Protein AF-0000000066910789 (afdb_homodimer)

Radius of gyration: 22.68 Å; Cα contacts (8 Å, |Δi|>4): 275; chains: 2; bounding box: 44×78×72 Å

Sequence (286 aa):
MVTLVFPVFMGGAGLAQAGKLLPFAGVSLAQAFCGSSIMNLTFAPAMNTFHRIMELWIETAAAKEPVTLKGLIGKIDWTAFVTFNWLKVGICFWIPVHTIVFLLPENIRVVVAAFSSIALGIILSFASKKGSSPAKISEEEAIMVTLVFPVFMGGAGLAQAGKLLPFAGVSLAQAFCGSSIMNLTFAPAMNTFHRIMELWIETAAAKEPVTLKGLIGKIDWTAFVTFNWLKVGICFWIPVHTIVFLLPENIRVVVAAFSSIALGIILSFASKKGSSPAKISEEEAI

Foldseek 3Di:
DCLVLLCVLLVVLQVCCVVVVADDRPDQLRSLLNSLVVCLLPVVVVVVLVVQLVVLQVVCVVVVHDDDSVVSNVVDPVVCCCCPVSPVCSPVPRSVQSSVLSSDDSVCSVVSVVVSVVVVVVVVVVVVVVVPPPPPPPPVVVD/DVLVLLCVLLVVLQVCCVVVVADDRPDQLRSLLNSLVVCLLPVVVVVVVVVQLVVLQVVCVVVVHDDDSVVSNVVDPVVCCCCPVSPVCSPVPRSVQSSVLSSDDSVCSVVSVVVSVVVVVVVVVVVVVVVPPPPPPPCVVVD

Structure (mmCIF, N/CA/C/O backbone):
data_AF-0000000066910789-model_v1
#
loop_
_entity.id
_entity.type
_entity.pdbx_description
1 polymer 'Mpv17 PMP22 domain containing protein'
#
loop_
_atom_site.group_PDB
_atom_site.id
_atom_site.type_symbol
_atom_site.label_atom_id
_atom_site.label_alt_id
_atom_site.label_comp_id
_atom_site.label_asym_id
_atom_site.label_entity_id
_atom_site.label_seq_id
_atom_site.pdbx_PDB_ins_code
_atom_site.Cartn_x
_atom_site.Cartn_y
_atom_site.Cartn_z
_atom_site.occupancy
_atom_site.B_iso_or_equiv
_atom_site.auth_seq_id
_atom_site.auth_comp_id
_atom_site.auth_asym_id
_atom_site.auth_atom_id
_atom_site.pdbx_PDB_model_num
ATOM 1 N N . MET A 1 1 ? -10.93 -10.008 3.195 1 72.38 1 MET A N 1
ATOM 2 C CA . MET A 1 1 ? -9.82 -9.297 2.58 1 72.38 1 MET A CA 1
ATOM 3 C C . MET A 1 1 ? -8.508 -10.039 2.801 1 72.38 1 MET A C 1
ATOM 5 O O . MET A 1 1 ? -7.82 -10.398 1.841 1 72.38 1 MET A O 1
ATOM 9 N N . VAL A 1 2 ? -8.383 -10.492 3.986 1 76.5 2 VAL A N 1
ATOM 10 C CA . VAL A 1 2 ? -7.125 -11.164 4.312 1 76.5 2 VAL A CA 1
ATOM 11 C C . VAL A 1 2 ? -7.07 -12.523 3.629 1 76.5 2 VAL A C 1
ATOM 13 O O . VAL A 1 2 ? -6 -12.984 3.227 1 76.5 2 VAL A O 1
ATOM 16 N N . THR A 1 3 ? -8.211 -13.055 3.4 1 82.56 3 THR A N 1
ATOM 17 C CA . THR A 1 3 ? -8.305 -14.359 2.758 1 82.56 3 THR A CA 1
ATOM 18 C C . THR A 1 3 ? -7.816 -14.289 1.314 1 82.56 3 THR A C 1
ATOM 20 O O . THR A 1 3 ? -7.258 -15.258 0.794 1 82.56 3 THR A O 1
ATOM 23 N N . LEU A 1 4 ? -8.016 -13.219 0.776 1 86.44 4 LEU A N 1
ATOM 24 C CA . LEU A 1 4 ? -7.578 -13.023 -0.602 1 86.44 4 LEU A CA 1
ATOM 25 C C . LEU A 1 4 ? -6.125 -12.562 -0.651 1 86.44 4 LEU A C 1
ATOM 27 O O . LEU A 1 4 ? -5.352 -13.023 -1.495 1 86.44 4 LEU A O 1
ATOM 31 N N . VAL A 1 5 ? -5.75 -11.789 0.259 1 90.12 5 VAL A N 1
ATOM 32 C CA . VAL A 1 5 ? -4.465 -11.102 0.218 1 90.12 5 VAL A CA 1
ATOM 33 C C . VAL A 1 5 ? -3.338 -12.094 0.512 1 90.12 5 VAL A C 1
ATOM 35 O O . VAL A 1 5 ? -2.297 -12.07 -0.146 1 90.12 5 VAL A O 1
ATOM 38 N N . PHE A 1 6 ? -3.555 -13.031 1.401 1 92.56 6 PHE A N 1
ATOM 39 C CA . PHE A 1 6 ? -2.502 -13.953 1.811 1 92.56 6 PHE A CA 1
ATOM 40 C C . PHE A 1 6 ? -2.08 -14.844 0.647 1 92.56 6 PHE A C 1
ATOM 42 O O . PHE A 1 6 ? -0.899 -14.906 0.302 1 92.56 6 PHE A O 1
ATOM 49 N N . PRO A 1 7 ? -3.039 -15.422 0.033 1 90 7 PRO A N 1
ATOM 50 C CA . PRO A 1 7 ? -2.623 -16.25 -1.1 1 90 7 PRO A CA 1
ATOM 51 C C . PRO A 1 7 ? -2.016 -15.438 -2.238 1 90 7 PRO A C 1
ATOM 53 O O . PRO A 1 7 ? -1.136 -15.93 -2.951 1 90 7 PRO A O 1
ATOM 56 N N . VAL A 1 8 ? -2.443 -14.289 -2.451 1 90.81 8 VAL A N 1
ATOM 57 C CA . VAL A 1 8 ? -1.926 -13.445 -3.523 1 90.81 8 VAL A CA 1
ATOM 58 C C . VAL A 1 8 ? -0.446 -13.156 -3.283 1 90.81 8 VAL A C 1
ATOM 60 O O . VAL A 1 8 ? 0.383 -13.352 -4.176 1 90.81 8 VAL A O 1
ATOM 63 N N . PHE A 1 9 ? -0.116 -12.797 -2.102 1 93.19 9 PHE A N 1
ATOM 64 C CA . PHE A 1 9 ? 1.258 -12.398 -1.826 1 93.19 9 PHE A CA 1
ATOM 65 C C . PHE A 1 9 ? 2.15 -13.617 -1.629 1 93.19 9 PHE A C 1
ATOM 67 O O . PHE A 1 9 ? 3.301 -13.633 -2.07 1 93.19 9 PHE A O 1
ATOM 74 N N . MET A 1 10 ? 1.657 -14.609 -0.978 1 91.81 10 MET A N 1
ATOM 75 C CA . MET A 1 10 ? 2.43 -15.836 -0.813 1 91.81 10 MET A CA 1
ATOM 76 C C . MET A 1 10 ? 2.643 -16.531 -2.154 1 91.81 10 MET A C 1
ATOM 78 O O . MET A 1 10 ? 3.748 -16.984 -2.457 1 91.81 10 MET A O 1
ATOM 82 N N . GLY A 1 11 ? 1.547 -16.625 -2.84 1 90.81 11 GLY A N 1
ATOM 83 C CA . GLY A 1 11 ? 1.659 -17.203 -4.168 1 90.81 11 GLY A CA 1
ATOM 84 C C . GLY A 1 11 ? 2.533 -16.391 -5.105 1 90.81 11 GLY A C 1
ATOM 85 O O . GLY A 1 11 ? 3.344 -16.953 -5.848 1 90.81 11 GLY A O 1
ATOM 86 N N . GLY A 1 12 ? 2.322 -15.141 -5.07 1 91.62 12 GLY A N 1
ATOM 87 C CA . GLY A 1 12 ? 3.139 -14.258 -5.887 1 91.62 12 GLY A CA 1
ATOM 88 C C . GLY A 1 12 ? 4.617 -14.336 -5.559 1 91.62 12 GLY A C 1
ATOM 89 O O . GLY A 1 12 ? 5.461 -14.328 -6.461 1 91.62 12 GLY A O 1
ATOM 90 N N . ALA A 1 13 ? 4.934 -14.391 -4.301 1 92.81 13 ALA A N 1
ATOM 91 C CA . ALA A 1 13 ? 6.324 -14.531 -3.881 1 92.81 13 ALA A CA 1
ATOM 92 C C . ALA A 1 13 ? 6.926 -15.836 -4.391 1 92.81 13 ALA A C 1
ATOM 94 O O . ALA A 1 13 ? 8.078 -15.867 -4.836 1 92.81 13 ALA A O 1
ATOM 95 N N . GLY A 1 14 ? 6.168 -16.844 -4.324 1 92.12 14 GLY A N 1
ATOM 96 C CA . GLY A 1 14 ? 6.629 -18.125 -4.836 1 92.12 14 GLY A CA 1
ATOM 97 C C . GLY A 1 14 ? 6.926 -18.109 -6.324 1 92.12 14 GLY A C 1
ATOM 98 O O . GLY A 1 14 ? 7.938 -18.641 -6.773 1 92.12 14 GLY A O 1
ATOM 99 N N . LEU A 1 15 ? 6.023 -17.484 -7.016 1 89.94 15 LEU A N 1
ATOM 100 C CA . LEU A 1 15 ? 6.203 -17.375 -8.461 1 89.94 15 LEU A CA 1
ATOM 101 C C . LEU A 1 15 ? 7.418 -16.516 -8.797 1 89.94 15 LEU A C 1
ATOM 103 O O . LEU A 1 15 ? 8.156 -16.828 -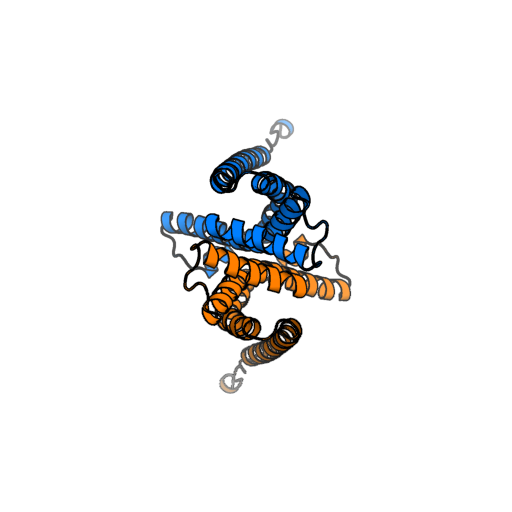9.734 1 89.94 15 LEU A O 1
ATOM 107 N N . ALA A 1 16 ? 7.605 -15.492 -8.039 1 90.94 16 ALA A N 1
ATOM 108 C CA . ALA A 1 16 ? 8.758 -14.617 -8.242 1 90.94 16 ALA A CA 1
ATOM 109 C C . ALA A 1 16 ? 10.062 -15.359 -7.957 1 90.94 16 ALA A C 1
ATOM 111 O O . ALA A 1 16 ? 11.07 -15.141 -8.633 1 90.94 16 ALA A O 1
ATOM 112 N N . GLN A 1 17 ? 10.016 -16.156 -7.008 1 91.94 17 GLN A N 1
ATOM 113 C CA . GLN A 1 17 ? 11.195 -16.969 -6.703 1 91.94 17 GLN A CA 1
ATOM 114 C C . GLN A 1 17 ? 11.469 -17.984 -7.809 1 91.94 17 GLN A C 1
ATOM 116 O O . GLN A 1 17 ? 12.617 -18.156 -8.219 1 91.94 17 GLN A O 1
ATOM 121 N N . ALA A 1 18 ? 10.445 -18.609 -8.234 1 89.81 18 ALA A N 1
ATOM 122 C CA . ALA A 1 18 ? 10.578 -19.578 -9.32 1 89.81 18 ALA A CA 1
ATOM 123 C C . ALA A 1 18 ? 11.133 -18.922 -10.578 1 89.81 18 ALA A C 1
ATOM 125 O O . ALA A 1 18 ? 11.867 -19.547 -11.344 1 89.81 18 ALA A O 1
ATOM 126 N N . GLY A 1 19 ? 10.781 -17.625 -10.773 1 89.06 19 GLY A N 1
ATOM 127 C CA . GLY A 1 19 ? 11.25 -16.875 -11.922 1 89.06 19 GLY A CA 1
ATOM 128 C C . GLY A 1 19 ? 12.602 -16.219 -11.688 1 89.06 19 GLY A C 1
ATOM 129 O O . GLY A 1 19 ? 13.055 -15.406 -12.5 1 89.06 19 GLY A O 1
ATOM 130 N N . LYS A 1 20 ? 13.227 -16.422 -10.484 1 89.62 20 LYS A N 1
ATOM 131 C CA . LYS A 1 20 ? 14.562 -15.969 -10.117 1 89.62 20 LYS A CA 1
ATOM 132 C C . LYS A 1 20 ? 14.586 -14.461 -9.852 1 89.62 20 LYS A C 1
ATOM 134 O O . LYS A 1 20 ? 15.609 -13.805 -10.047 1 89.62 20 LYS A O 1
ATOM 139 N N . LEU A 1 21 ? 13.398 -14.062 -9.562 1 89.5 21 LEU A N 1
ATOM 140 C CA . LEU A 1 21 ? 13.312 -12.648 -9.203 1 89.5 21 LEU A CA 1
ATOM 141 C C . LEU A 1 21 ? 13.562 -12.453 -7.707 1 89.5 21 LEU A C 1
ATOM 143 O O . LEU A 1 21 ? 13.852 -11.336 -7.262 1 89.5 21 LEU A O 1
ATOM 147 N N . LEU A 1 22 ? 13.352 -13.539 -6.934 1 89.56 22 LEU A N 1
ATOM 148 C CA . LEU A 1 22 ? 13.656 -13.578 -5.508 1 89.56 22 LEU A CA 1
ATOM 149 C C . LEU A 1 22 ? 14.539 -14.781 -5.18 1 89.56 22 LEU A C 1
ATOM 151 O O . LEU A 1 22 ? 14.5 -15.797 -5.871 1 89.56 22 LEU A O 1
ATOM 155 N N . PRO A 1 23 ? 15.258 -14.617 -4.18 1 90.06 23 PRO A N 1
ATOM 156 C CA . PRO A 1 23 ? 16.203 -15.703 -3.885 1 90.06 23 PRO A CA 1
ATOM 157 C C . PRO A 1 23 ? 15.57 -16.844 -3.094 1 90.06 23 PRO A C 1
ATOM 159 O O . PRO A 1 23 ? 14.43 -16.719 -2.635 1 90.06 23 PRO A O 1
ATOM 162 N N . PHE A 1 24 ? 16.328 -18.062 -3.096 1 90.75 24 PHE A N 1
ATOM 163 C CA . PHE A 1 24 ? 16.047 -19.188 -2.215 1 90.75 24 PHE A CA 1
ATOM 164 C C . PHE A 1 24 ? 14.719 -19.844 -2.584 1 90.75 24 PHE A C 1
ATOM 166 O O . PHE A 1 24 ? 13.883 -20.094 -1.715 1 90.75 24 PHE A O 1
ATOM 173 N N . ALA A 1 25 ? 14.648 -20.016 -3.84 1 89.06 25 ALA A N 1
ATOM 174 C CA . ALA A 1 25 ? 13.477 -20.75 -4.297 1 89.06 25 ALA A CA 1
ATOM 175 C C . ALA A 1 25 ? 13.391 -22.125 -3.617 1 89.06 25 ALA A C 1
ATOM 177 O O . ALA A 1 25 ? 14.406 -22.797 -3.463 1 89.06 25 ALA A O 1
ATOM 178 N N . GLY A 1 26 ? 12.258 -22.438 -3.133 1 90.62 26 GLY A N 1
ATOM 179 C CA . GLY A 1 26 ? 12.055 -23.75 -2.531 1 90.62 26 GLY A CA 1
ATOM 180 C C . GLY A 1 26 ? 12.227 -23.734 -1.023 1 90.62 26 GLY A C 1
ATOM 181 O O . GLY A 1 26 ? 11.945 -24.734 -0.36 1 90.62 26 GLY A O 1
ATOM 182 N N . VAL A 1 27 ? 12.75 -22.719 -0.516 1 92.81 27 VAL A N 1
ATOM 183 C CA . VAL A 1 27 ? 12.906 -22.594 0.93 1 92.81 27 VAL A CA 1
ATOM 184 C C . VAL A 1 27 ? 11.68 -21.906 1.529 1 92.81 27 VAL A C 1
ATOM 186 O O . VAL A 1 27 ? 11.43 -20.734 1.267 1 92.81 27 VAL A O 1
ATOM 189 N N . SER A 1 28 ? 10.977 -22.609 2.338 1 94.06 28 SER A N 1
ATOM 190 C CA . SER A 1 28 ? 9.695 -22.141 2.865 1 94.06 28 SER A CA 1
ATOM 191 C C . SER A 1 28 ? 9.875 -20.875 3.691 1 94.06 28 SER A C 1
ATOM 193 O O . SER A 1 28 ? 9.062 -19.938 3.598 1 94.06 28 SER A O 1
ATOM 195 N N . LEU A 1 29 ? 10.859 -20.828 4.508 1 95.25 29 LEU A N 1
ATOM 196 C CA . LEU A 1 29 ? 11.109 -19.672 5.352 1 95.25 29 LEU A CA 1
ATOM 197 C C . LEU A 1 29 ? 11.406 -18.438 4.5 1 95.25 29 LEU A C 1
ATOM 199 O O . LEU A 1 29 ? 10.969 -17.328 4.828 1 95.25 29 LEU A O 1
ATOM 203 N N . ALA A 1 30 ? 12.141 -18.641 3.457 1 95.44 30 ALA A N 1
ATOM 204 C CA . ALA A 1 30 ? 12.484 -17.547 2.561 1 95.44 30 ALA A CA 1
ATOM 205 C C . ALA A 1 30 ? 11.242 -17.016 1.838 1 95.44 30 ALA A C 1
ATOM 207 O O . ALA A 1 30 ? 11.078 -15.805 1.682 1 95.44 30 ALA A O 1
ATOM 208 N N . GLN A 1 31 ? 10.445 -17.922 1.406 1 95.06 31 GLN A N 1
ATOM 209 C CA . GLN A 1 31 ? 9.211 -17.516 0.743 1 95.06 31 GLN A CA 1
ATOM 210 C C . GLN A 1 31 ? 8.289 -16.766 1.703 1 95.06 31 GLN A C 1
ATOM 212 O O . GLN A 1 31 ? 7.688 -15.75 1.331 1 95.06 31 GLN A O 1
ATOM 217 N N . ALA A 1 32 ? 8.203 -17.312 2.914 1 96.38 32 ALA A N 1
ATOM 218 C CA . ALA A 1 32 ? 7.367 -16.672 3.934 1 96.38 32 ALA A CA 1
ATOM 219 C C . ALA A 1 32 ? 7.863 -15.266 4.242 1 96.38 32 ALA A C 1
ATOM 221 O O . ALA A 1 32 ? 7.062 -14.328 4.348 1 96.38 32 ALA A O 1
ATOM 222 N N . PHE A 1 33 ? 9.125 -15.133 4.359 1 96.69 33 PHE A N 1
ATOM 223 C CA . PHE A 1 33 ? 9.727 -13.844 4.664 1 96.69 33 PHE A CA 1
ATOM 224 C C . PHE A 1 33 ? 9.531 -12.867 3.506 1 96.69 33 PHE A C 1
ATOM 226 O O . PHE A 1 33 ? 9.18 -11.703 3.721 1 96.69 33 PHE A O 1
ATOM 233 N N . CYS A 1 34 ? 9.781 -13.32 2.303 1 94.56 34 CYS A N 1
ATOM 234 C CA . CYS A 1 34 ? 9.617 -12.469 1.13 1 94.56 34 CYS A CA 1
ATOM 235 C C . CYS A 1 34 ? 8.156 -12.062 0.953 1 94.56 34 CYS A C 1
ATOM 237 O O . CYS A 1 34 ? 7.859 -10.898 0.708 1 94.56 34 CYS A O 1
ATOM 239 N N . GLY A 1 35 ? 7.281 -13.047 1.09 1 94.75 35 GLY A N 1
ATOM 240 C CA . GLY A 1 35 ? 5.863 -12.742 1.011 1 94.75 35 GLY A CA 1
ATOM 241 C C . GLY A 1 35 ? 5.406 -11.734 2.051 1 94.75 35 GLY A C 1
ATOM 242 O O . GLY A 1 35 ? 4.676 -10.797 1.735 1 94.75 35 GLY A O 1
ATOM 243 N N . SER A 1 36 ? 5.848 -11.906 3.246 1 96.38 36 SER A N 1
ATOM 244 C CA . SER A 1 36 ? 5.508 -11.008 4.344 1 96.38 36 SER A CA 1
ATOM 245 C C . SER A 1 36 ? 6.055 -9.609 4.098 1 96.38 36 SER A C 1
ATOM 247 O O . SER A 1 36 ? 5.355 -8.617 4.312 1 96.38 36 SER A O 1
ATOM 249 N N . SER A 1 37 ? 7.285 -9.562 3.654 1 94.88 37 SER A N 1
ATOM 250 C CA . SER A 1 37 ? 7.926 -8.273 3.42 1 94.88 37 SER A CA 1
ATOM 251 C C . SER A 1 37 ? 7.211 -7.488 2.328 1 94.88 37 SER A C 1
ATOM 253 O O . SER A 1 37 ? 6.891 -6.309 2.51 1 94.88 37 SER A O 1
ATOM 255 N N . ILE A 1 38 ? 6.887 -8.148 1.258 1 92.38 38 ILE A N 1
ATOM 256 C CA . ILE A 1 38 ? 6.207 -7.477 0.156 1 92.38 38 ILE A CA 1
ATOM 257 C C . ILE A 1 38 ? 4.82 -7.023 0.606 1 92.38 38 ILE A C 1
ATOM 259 O O . ILE A 1 38 ? 4.418 -5.887 0.353 1 92.38 38 ILE A O 1
ATOM 263 N N . MET A 1 39 ? 4.16 -7.875 1.266 1 94.25 39 MET A N 1
ATOM 264 C CA . MET A 1 39 ? 2.799 -7.574 1.704 1 94.25 39 MET A CA 1
ATOM 265 C C . MET A 1 39 ? 2.785 -6.391 2.662 1 94.25 39 MET A C 1
ATOM 267 O O . MET A 1 39 ? 1.996 -5.457 2.494 1 94.25 39 MET A O 1
ATOM 271 N N . ASN A 1 40 ? 3.678 -6.359 3.604 1 94.44 40 ASN A N 1
ATOM 272 C CA . ASN A 1 40 ? 3.643 -5.355 4.66 1 94.44 40 ASN A CA 1
ATOM 273 C C . ASN A 1 40 ? 4.219 -4.023 4.191 1 94.44 40 ASN A C 1
ATOM 275 O O . ASN A 1 40 ? 3.904 -2.971 4.746 1 94.44 40 ASN A O 1
ATOM 279 N N . LEU A 1 41 ? 5.023 -4.039 3.174 1 91.94 41 LEU A N 1
ATOM 280 C CA . LEU A 1 41 ? 5.59 -2.801 2.646 1 91.94 41 LEU A CA 1
ATOM 281 C C . LEU A 1 41 ? 4.688 -2.203 1.574 1 91.94 41 LEU A C 1
ATOM 283 O O . LEU A 1 41 ? 4.844 -1.038 1.201 1 91.94 41 LEU A O 1
ATOM 287 N N . THR A 1 42 ? 3.746 -2.986 1.162 1 89.38 42 THR A N 1
ATOM 288 C CA . THR A 1 42 ? 2.918 -2.488 0.068 1 89.38 42 THR A CA 1
ATOM 289 C C . THR A 1 42 ? 1.445 -2.471 0.469 1 89.38 42 THR A C 1
ATOM 291 O O . THR A 1 42 ? 0.837 -1.404 0.569 1 89.38 42 THR A O 1
ATOM 294 N N . PHE A 1 43 ? 0.839 -3.578 0.853 1 91.88 43 PHE A N 1
ATOM 295 C CA . PHE A 1 43 ? -0.57 -3.721 1.2 1 91.88 43 PHE A CA 1
ATOM 296 C C . PHE A 1 43 ? -0.866 -3.059 2.541 1 91.88 43 PHE A C 1
ATOM 298 O O . PHE A 1 43 ? -1.892 -2.393 2.697 1 91.88 43 PHE A O 1
ATOM 305 N N . ALA A 1 44 ? -0.001 -3.219 3.48 1 92.44 44 ALA A N 1
ATOM 306 C CA . ALA A 1 44 ? -0.244 -2.803 4.859 1 92.44 44 ALA A CA 1
ATOM 307 C C . ALA A 1 44 ? -0.469 -1.295 4.945 1 92.44 44 ALA A C 1
ATOM 309 O O . ALA A 1 44 ? -1.389 -0.836 5.625 1 92.44 44 ALA A O 1
ATOM 310 N N . PRO A 1 45 ? 0.375 -0.505 4.262 1 93.31 45 PRO A N 1
ATOM 311 C CA . PRO A 1 45 ? 0.151 0.94 4.32 1 93.31 45 PRO A CA 1
ATOM 312 C C . PRO A 1 45 ? -1.24 1.342 3.834 1 93.31 45 PRO A C 1
ATOM 314 O O . PRO A 1 45 ? -1.9 2.174 4.461 1 93.31 45 PRO A O 1
ATOM 317 N N . ALA A 1 46 ? -1.691 0.735 2.801 1 92.56 46 ALA A N 1
ATOM 318 C CA . ALA A 1 46 ? -3.014 1.045 2.262 1 92.56 46 ALA A CA 1
ATOM 319 C C . ALA A 1 46 ? -4.113 0.581 3.209 1 92.56 46 ALA A C 1
ATOM 321 O O . ALA A 1 46 ? -5.066 1.317 3.473 1 92.56 46 ALA A O 1
ATOM 322 N N . MET A 1 47 ? -3.986 -0.584 3.701 1 92.38 47 MET A N 1
ATOM 323 C CA . MET A 1 47 ? -5.008 -1.158 4.57 1 92.38 47 MET A CA 1
ATOM 324 C C . MET A 1 47 ? -5.066 -0.424 5.906 1 92.38 47 MET A C 1
ATOM 326 O O . MET A 1 47 ? -6.148 -0.184 6.441 1 92.38 47 MET A O 1
ATOM 330 N N . ASN A 1 48 ? -3.883 -0.094 6.43 1 92.56 48 ASN A N 1
ATOM 331 C CA . ASN A 1 48 ? -3.842 0.676 7.668 1 92.56 48 ASN A CA 1
ATOM 332 C C . ASN A 1 48 ? -4.52 2.033 7.508 1 92.56 48 ASN A C 1
ATOM 334 O O . ASN A 1 48 ? -5.234 2.486 8.406 1 92.56 48 ASN A O 1
ATOM 338 N N . THR A 1 49 ? -4.211 2.654 6.41 1 94.31 49 THR A N 1
ATOM 339 C CA . THR A 1 49 ? -4.824 3.951 6.141 1 94.31 49 THR A CA 1
ATOM 340 C C . THR A 1 49 ? -6.34 3.822 6.043 1 94.31 49 THR A C 1
ATOM 342 O O . THR A 1 49 ? -7.074 4.633 6.613 1 94.31 49 THR A O 1
ATOM 345 N N . PHE A 1 50 ? -6.828 2.863 5.402 1 93.56 50 PHE A N 1
ATOM 346 C CA . PHE A 1 50 ? -8.258 2.598 5.273 1 93.56 50 PHE A CA 1
ATOM 347 C C . PHE A 1 50 ? -8.898 2.393 6.641 1 93.56 50 PHE A C 1
ATOM 349 O O . PHE A 1 50 ? -9.93 2.996 6.945 1 93.56 50 PHE A O 1
ATOM 356 N N . HIS A 1 51 ? -8.297 1.6 7.441 1 90.94 51 HIS A N 1
ATOM 357 C CA . HIS A 1 51 ? -8.82 1.325 8.773 1 90.94 51 HIS A CA 1
ATOM 358 C C . HIS A 1 51 ? -8.852 2.592 9.625 1 90.94 51 HIS A C 1
ATOM 360 O O . HIS A 1 51 ? -9.805 2.816 10.375 1 90.94 51 HIS A O 1
ATOM 366 N N . ARG A 1 52 ? -7.789 3.375 9.523 1 93.44 52 ARG A N 1
ATOM 367 C CA . ARG A 1 52 ? -7.734 4.621 10.281 1 93.44 52 ARG A CA 1
ATOM 368 C C . ARG A 1 52 ? -8.852 5.57 9.852 1 93.44 52 ARG A C 1
ATOM 370 O O . ARG A 1 52 ? -9.492 6.195 10.695 1 93.44 52 ARG A O 1
ATOM 377 N N . ILE A 1 53 ? -9.086 5.637 8.57 1 94.44 53 ILE A N 1
ATOM 378 C CA . ILE A 1 53 ? -10.148 6.488 8.047 1 94.44 53 ILE A CA 1
ATOM 379 C C . ILE A 1 53 ? -11.5 5.961 8.5 1 94.44 53 ILE A C 1
ATOM 381 O O . ILE A 1 53 ? -12.375 6.734 8.898 1 94.44 53 ILE A O 1
ATOM 385 N N . MET A 1 54 ? -11.688 4.629 8.438 1 94.12 54 MET A N 1
ATOM 386 C CA . MET A 1 54 ? -12.93 4.012 8.883 1 94.12 54 MET A CA 1
ATOM 387 C C . MET A 1 54 ? -13.188 4.297 10.359 1 94.12 54 MET A C 1
ATOM 389 O O . MET A 1 54 ? -14.32 4.582 10.75 1 94.12 54 MET A O 1
ATOM 393 N N . GLU A 1 55 ? -12.156 4.16 11.156 1 92.25 55 GLU A N 1
ATOM 394 C CA . GLU A 1 55 ? -12.266 4.469 12.586 1 92.25 55 GLU A CA 1
ATOM 395 C C . GLU A 1 55 ? -12.688 5.918 12.805 1 92.25 55 GLU A C 1
ATOM 397 O O . GLU A 1 55 ? -13.586 6.191 13.609 1 92.25 55 GLU A O 1
ATOM 402 N N . LEU A 1 56 ? -12.062 6.832 12.117 1 93.69 56 LEU A N 1
ATOM 403 C CA . LEU A 1 56 ? -12.383 8.25 12.234 1 93.69 56 LEU A CA 1
ATOM 404 C C . LEU A 1 56 ? -13.797 8.531 11.742 1 93.69 56 LEU A C 1
ATOM 406 O O . LEU A 1 56 ? -14.492 9.398 12.281 1 93.69 56 LEU A O 1
ATOM 410 N N . TRP A 1 57 ? -14.148 7.793 10.703 1 93.81 57 TRP A N 1
ATOM 411 C CA . TRP A 1 57 ? -15.508 7.922 10.18 1 93.81 57 TRP A CA 1
ATOM 412 C C . TRP A 1 57 ? -16.531 7.531 11.234 1 93.81 57 TRP A C 1
ATOM 414 O O . TRP A 1 57 ? -17.516 8.25 11.445 1 93.81 57 TRP A O 1
ATOM 424 N N . ILE A 1 58 ? -16.312 6.477 11.891 1 93.94 58 ILE A N 1
ATOM 425 C CA . ILE A 1 58 ? -17.219 5.969 12.914 1 93.94 58 ILE A CA 1
ATOM 426 C C . ILE A 1 58 ? -17.281 6.949 14.078 1 93.94 58 ILE A C 1
ATOM 428 O O . ILE A 1 58 ? -18.359 7.273 14.57 1 93.94 58 ILE A O 1
ATOM 432 N N . GLU A 1 59 ? -16.125 7.41 14.516 1 93 59 GLU A N 1
ATOM 433 C CA . GLU A 1 59 ? -16.047 8.367 15.617 1 93 59 GLU A CA 1
ATOM 434 C C . GLU A 1 59 ? -16.781 9.664 15.266 1 93 59 GLU A C 1
ATOM 436 O O . GLU A 1 59 ? -17.516 10.211 16.094 1 93 59 GLU A O 1
ATOM 441 N N . THR A 1 60 ? -16.547 10.102 14.094 1 92.31 60 THR A N 1
ATOM 442 C CA . THR A 1 60 ? -17.141 11.359 13.656 1 92.31 60 THR A CA 1
ATOM 443 C C . THR A 1 60 ? -18.656 11.211 13.469 1 92.31 60 THR A C 1
ATOM 445 O O . THR A 1 60 ? -19.422 12.109 13.82 1 92.31 60 THR A O 1
ATOM 448 N N . ALA A 1 61 ? -19.094 10.094 12.945 1 91.88 61 ALA A N 1
ATOM 449 C CA . ALA A 1 61 ? -20.516 9.812 12.766 1 91.88 61 ALA A CA 1
ATOM 450 C C . ALA A 1 61 ? -21.219 9.688 14.109 1 91.88 61 ALA A C 1
ATOM 452 O O . ALA A 1 61 ? -22.344 10.164 14.273 1 91.88 61 ALA A O 1
ATOM 453 N N . ALA A 1 62 ? -20.578 9.102 14.977 1 92.19 62 ALA A N 1
ATOM 454 C CA . ALA A 1 62 ? -21.141 8.945 16.328 1 92.19 62 ALA A CA 1
ATOM 455 C C . ALA A 1 62 ? -21.297 10.297 17.016 1 92.19 62 ALA A C 1
ATOM 457 O O . ALA A 1 62 ? -22.219 10.5 17.797 1 92.19 62 ALA A O 1
ATOM 458 N N . ALA A 1 63 ? -20.422 11.242 16.688 1 93.25 63 ALA A N 1
ATOM 459 C CA . ALA A 1 63 ? -20.453 12.594 17.266 1 93.25 63 ALA A CA 1
ATOM 460 C C . ALA A 1 63 ? -21.422 13.492 16.484 1 93.25 63 ALA A C 1
ATOM 462 O O . ALA A 1 63 ? -21.531 14.68 16.781 1 93.25 63 ALA A O 1
ATOM 463 N N . LYS A 1 64 ? -22.031 12.922 15.422 1 93.56 64 LYS A N 1
ATOM 464 C CA . LYS A 1 64 ? -23 13.633 14.602 1 93.56 64 LYS A CA 1
ATOM 465 C C . LYS A 1 64 ? -22.359 14.836 13.906 1 93.56 64 LYS A C 1
ATOM 467 O O . LYS A 1 64 ? -22.969 15.906 13.828 1 93.56 64 LYS A O 1
ATOM 472 N N . GLU A 1 65 ? -21.203 14.688 13.602 1 90.12 65 GLU A N 1
ATOM 473 C CA . GLU A 1 65 ? -20.484 15.695 12.82 1 90.12 65 GLU A CA 1
ATOM 474 C C . GLU A 1 65 ? -20.547 15.383 11.328 1 90.12 65 GLU A C 1
ATOM 476 O O . GLU A 1 65 ? -20.688 14.219 10.938 1 90.12 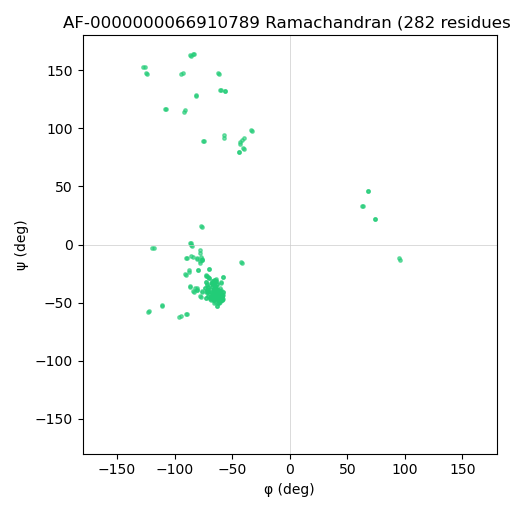65 GLU A O 1
ATOM 481 N N . PRO A 1 66 ? -20.562 16.469 10.648 1 90.69 66 PRO A N 1
ATOM 482 C CA . PRO A 1 66 ? -20.531 16.219 9.203 1 90.69 66 PRO A CA 1
ATOM 483 C C . PRO A 1 66 ? -19.281 15.461 8.773 1 90.69 66 PRO A C 1
ATOM 485 O O . PRO A 1 66 ? -18.172 15.812 9.18 1 90.69 66 PRO A O 1
ATOM 488 N N . VAL A 1 67 ? -19.5 14.438 7.957 1 87.75 67 VAL A N 1
ATOM 489 C CA . VAL A 1 67 ? -18.422 13.555 7.566 1 87.75 67 VAL A CA 1
ATOM 490 C C . VAL A 1 67 ? -18.047 13.789 6.105 1 87.75 67 VAL A C 1
ATOM 492 O O . VAL A 1 67 ? -18.922 13.734 5.227 1 87.75 67 VAL A O 1
ATOM 495 N N . THR A 1 68 ? -16.844 14.227 5.926 1 92.56 68 THR A N 1
ATOM 496 C CA . THR A 1 68 ? -16.297 14.266 4.578 1 92.56 68 THR A CA 1
ATOM 497 C C . THR A 1 68 ? -14.977 13.5 4.516 1 92.56 68 THR A C 1
ATOM 499 O O . THR A 1 68 ? -14.242 13.438 5.508 1 92.56 68 THR A O 1
ATOM 502 N N . LEU A 1 69 ? -14.703 12.883 3.389 1 93.56 69 LEU A N 1
ATOM 503 C CA . LEU A 1 69 ? -13.461 12.125 3.234 1 93.56 69 LEU A CA 1
ATOM 504 C C . LEU A 1 69 ? -12.25 13.023 3.451 1 93.56 69 LEU A C 1
ATOM 506 O O . LEU A 1 69 ? -11.305 12.648 4.156 1 93.56 69 LEU A O 1
ATOM 510 N N . LYS A 1 70 ? -12.312 14.203 2.896 1 94.44 70 LYS A N 1
ATOM 511 C CA . LYS A 1 70 ? -11.234 15.172 3.047 1 94.44 70 LYS A CA 1
ATOM 512 C C . LYS A 1 70 ? -11.031 15.547 4.512 1 94.44 70 LYS A C 1
ATOM 514 O O . LYS A 1 70 ? -9.898 15.672 4.973 1 94.44 70 LYS A O 1
ATOM 519 N N . GLY A 1 71 ? -12.133 15.75 5.121 1 93.88 71 GLY A N 1
ATOM 520 C CA . GLY A 1 71 ? -12.07 16.078 6.539 1 93.88 71 GLY A CA 1
ATOM 521 C C . GLY A 1 71 ? -11.469 14.969 7.383 1 93.88 71 GLY A C 1
ATOM 522 O O . GLY A 1 71 ? -10.695 15.227 8.305 1 93.88 71 GLY A O 1
ATOM 523 N N . LEU A 1 72 ? -11.82 13.742 7.07 1 95.12 72 LEU A N 1
ATOM 524 C CA . LEU A 1 72 ? -11.312 12.594 7.809 1 95.12 72 LEU A CA 1
ATOM 525 C C . LEU A 1 72 ? -9.805 12.438 7.598 1 95.12 72 LEU A C 1
ATOM 527 O O . LEU A 1 72 ? -9.062 12.219 8.555 1 95.12 72 LEU A O 1
ATOM 531 N N . ILE A 1 73 ? -9.367 12.594 6.387 1 95.56 73 ILE A N 1
ATOM 532 C CA . ILE A 1 73 ? -7.957 12.469 6.047 1 95.56 73 ILE A CA 1
ATOM 533 C C . ILE A 1 73 ? -7.164 13.578 6.738 1 95.56 73 ILE A C 1
ATOM 535 O O . ILE A 1 73 ? -6.039 13.352 7.195 1 95.56 73 ILE A O 1
ATOM 539 N N . GLY A 1 74 ? -7.758 14.711 6.832 1 94.5 74 GLY A N 1
ATOM 540 C CA . GLY A 1 74 ? -7.109 15.852 7.453 1 94.5 74 GLY A CA 1
ATOM 541 C C . GLY A 1 74 ? -6.949 15.703 8.953 1 94.5 74 GLY A C 1
ATOM 542 O O . GLY A 1 74 ? -6.109 16.375 9.562 1 94.5 74 GLY A O 1
ATOM 543 N N . LYS A 1 75 ? -7.727 14.859 9.508 1 94.06 75 LYS A N 1
ATOM 544 C CA . LYS A 1 75 ? -7.684 14.656 10.953 1 94.06 75 LYS A CA 1
ATOM 545 C C . LYS A 1 75 ? -6.531 13.742 11.344 1 94.06 75 LYS A C 1
ATOM 547 O O . LYS A 1 75 ? -6.176 13.656 12.523 1 94.06 75 LYS A O 1
ATOM 552 N N . ILE A 1 76 ? -5.953 13.102 10.406 1 94.69 76 ILE A N 1
ATOM 553 C CA . ILE A 1 76 ? -4.891 12.141 10.672 1 94.69 76 ILE A CA 1
ATOM 554 C C . ILE A 1 76 ? -3.566 12.875 10.875 1 94.69 76 ILE A C 1
ATOM 556 O O . ILE A 1 76 ? -3.229 13.781 10.109 1 94.69 76 ILE A O 1
ATOM 560 N N . ASP A 1 77 ? -2.896 12.555 11.969 1 94.88 77 ASP A N 1
ATOM 561 C CA . ASP A 1 77 ? -1.498 12.953 12.109 1 94.88 77 ASP A CA 1
ATOM 562 C C . ASP A 1 77 ? -0.592 12.078 11.242 1 94.88 77 ASP A C 1
ATOM 564 O O . ASP A 1 77 ? -0.007 11.109 11.727 1 94.88 77 ASP A O 1
ATOM 568 N N . TRP A 1 78 ? -0.349 12.43 10.031 1 95 78 TRP A N 1
ATOM 569 C CA . TRP A 1 78 ? 0.297 11.594 9.016 1 95 78 TRP A CA 1
ATOM 570 C C . TRP A 1 78 ? 1.765 11.359 9.359 1 95 78 TRP A C 1
ATOM 572 O O . TRP A 1 78 ? 2.324 10.312 9.039 1 95 78 TRP A O 1
ATOM 582 N N . THR A 1 79 ? 2.414 12.32 9.977 1 95.12 79 THR A N 1
ATOM 583 C CA . THR A 1 79 ? 3.814 12.148 10.352 1 95.12 79 THR A CA 1
ATOM 584 C C . THR A 1 79 ? 3.977 10.992 11.328 1 95.12 79 THR A C 1
ATOM 586 O O . THR A 1 79 ? 4.797 10.094 11.102 1 95.12 79 THR A O 1
ATOM 589 N N . ALA A 1 80 ? 3.184 11.031 12.344 1 92.81 80 ALA A N 1
ATOM 590 C CA . ALA A 1 80 ? 3.217 9.938 13.312 1 92.81 80 ALA A CA 1
ATOM 591 C C . ALA A 1 80 ? 2.701 8.641 12.703 1 92.81 80 ALA A C 1
ATOM 593 O O . ALA A 1 80 ? 3.24 7.566 12.969 1 92.81 80 ALA A O 1
ATOM 594 N N . PHE A 1 81 ? 1.688 8.758 11.984 1 94.19 81 PHE A N 1
ATOM 595 C CA . PHE A 1 81 ? 1.03 7.598 11.391 1 94.19 81 PHE A CA 1
ATOM 596 C C . PHE A 1 81 ? 1.988 6.84 10.484 1 94.19 81 PHE A C 1
ATOM 598 O O . PHE A 1 81 ? 2.105 5.617 10.578 1 94.19 81 PHE A O 1
ATOM 605 N N . VAL A 1 82 ? 2.709 7.539 9.602 1 94.69 82 VAL A N 1
ATOM 606 C CA . VAL A 1 82 ? 3.615 6.926 8.641 1 94.69 82 VAL A CA 1
ATOM 607 C C . VAL A 1 82 ? 4.859 6.41 9.359 1 94.69 82 VAL A C 1
ATOM 609 O O . VAL A 1 82 ? 5.297 5.281 9.117 1 94.69 82 VAL A O 1
ATOM 612 N N . THR A 1 83 ? 5.426 7.207 10.219 1 93.94 83 THR A N 1
ATOM 613 C CA . THR A 1 83 ? 6.68 6.832 10.859 1 93.94 83 THR A CA 1
ATOM 614 C C . THR A 1 83 ? 6.457 5.707 11.867 1 93.94 83 THR A C 1
ATOM 616 O O . THR A 1 83 ? 7.238 4.75 11.922 1 93.94 83 THR A O 1
ATOM 619 N N . PHE A 1 84 ? 5.43 5.785 12.57 1 92.06 84 PHE A N 1
ATOM 620 C CA . PHE A 1 84 ? 5.211 4.797 13.617 1 92.06 84 PHE A CA 1
ATOM 621 C C . PHE A 1 84 ? 4.422 3.605 13.086 1 92.06 84 PHE A C 1
ATOM 623 O O . PHE A 1 84 ? 4.895 2.469 13.141 1 92.06 84 PHE A O 1
ATOM 630 N N . ASN A 1 85 ? 3.217 3.838 12.594 1 90.69 85 ASN A N 1
ATOM 631 C CA . ASN A 1 85 ? 2.316 2.752 12.227 1 90.69 85 ASN A CA 1
ATOM 632 C C . ASN A 1 85 ? 2.799 2.029 10.969 1 90.69 85 ASN A C 1
ATOM 634 O O . ASN A 1 85 ? 2.83 0.797 10.93 1 90.69 85 ASN A O 1
ATOM 638 N N . TRP A 1 86 ? 3.223 2.754 9.938 1 92.88 86 TRP A N 1
ATOM 639 C CA . TRP A 1 86 ? 3.623 2.141 8.672 1 92.88 86 TRP A CA 1
ATOM 640 C C . TRP A 1 86 ? 5.016 1.528 8.781 1 92.88 86 TRP A C 1
ATOM 642 O O . TRP A 1 86 ? 5.234 0.39 8.359 1 92.88 86 TRP A O 1
ATOM 652 N N . LEU A 1 87 ? 5.945 2.299 9.391 1 93.19 87 LEU A N 1
ATOM 653 C CA . LEU A 1 87 ? 7.34 1.877 9.336 1 93.19 87 LEU A CA 1
ATOM 654 C C . LEU A 1 87 ? 7.719 1.077 10.578 1 93.19 87 LEU A C 1
ATOM 656 O O . LEU A 1 87 ? 8 -0.119 10.484 1 93.19 87 LEU A O 1
ATOM 660 N N . LYS A 1 88 ? 7.645 1.662 11.742 1 92.88 88 LYS A N 1
ATOM 661 C CA . LYS A 1 88 ? 8.109 0.99 12.945 1 92.88 88 LYS A CA 1
ATOM 662 C C . LYS A 1 88 ? 7.305 -0.273 13.227 1 92.88 88 LYS A C 1
ATOM 664 O O . LYS A 1 88 ? 7.867 -1.362 13.352 1 92.88 88 LYS A O 1
ATOM 669 N N . VAL A 1 89 ? 5.992 -0.116 13.266 1 91.88 89 VAL A N 1
ATOM 670 C CA . VAL A 1 89 ? 5.137 -1.257 13.57 1 91.88 89 VAL A CA 1
ATOM 671 C C . VAL A 1 89 ? 5.125 -2.225 12.391 1 91.88 89 VAL A C 1
ATOM 673 O O . VAL A 1 89 ? 5.156 -3.443 12.578 1 91.88 89 VAL A O 1
ATOM 676 N N . GLY A 1 90 ? 5.098 -1.724 11.234 1 92.38 90 GLY A N 1
ATOM 677 C CA . GLY A 1 90 ? 5.086 -2.547 10.039 1 92.38 90 GLY A CA 1
ATOM 678 C C . GLY A 1 90 ? 6.328 -3.406 9.891 1 92.38 90 GLY A C 1
ATOM 679 O O . GLY A 1 90 ? 6.23 -4.625 9.727 1 92.38 90 GLY A O 1
ATOM 680 N N . ILE A 1 91 ? 7.473 -2.787 10.062 1 92.44 91 ILE A N 1
ATOM 681 C CA . ILE A 1 91 ? 8.734 -3.469 9.789 1 92.44 91 ILE A CA 1
ATOM 682 C C . ILE A 1 91 ? 9.141 -4.305 10.992 1 92.44 91 ILE A C 1
ATO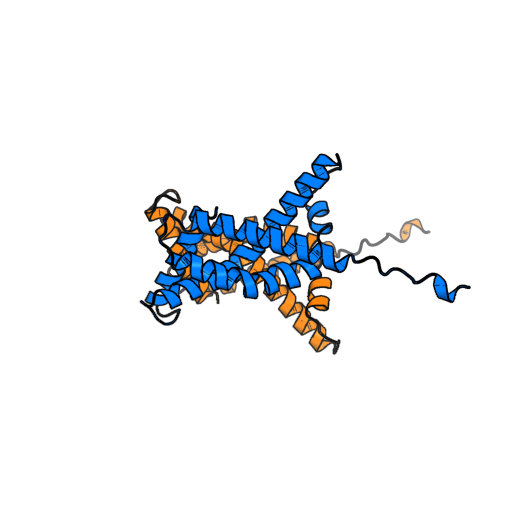M 684 O O . ILE A 1 91 ? 9.516 -5.473 10.852 1 92.44 91 ILE A O 1
ATOM 688 N N . CYS A 1 92 ? 8.953 -3.773 12.164 1 92.88 92 CYS A N 1
ATOM 689 C CA . CYS A 1 92 ? 9.5 -4.434 13.344 1 92.88 92 CYS A CA 1
ATOM 690 C C . CYS A 1 92 ? 8.5 -5.422 13.93 1 92.88 92 CYS A C 1
ATOM 692 O O . CYS A 1 92 ? 8.883 -6.379 14.602 1 92.88 92 CYS A O 1
ATOM 694 N N . PHE A 1 93 ? 7.25 -5.234 13.727 1 94.31 93 PHE A N 1
ATOM 695 C CA . PHE A 1 93 ? 6.25 -6.105 14.336 1 94.31 93 PHE A CA 1
ATOM 696 C C . PHE A 1 93 ? 5.562 -6.961 13.281 1 94.31 93 PHE A C 1
ATOM 698 O O . PHE A 1 93 ? 5.551 -8.188 13.383 1 94.31 93 PHE A O 1
ATOM 705 N N . TRP A 1 94 ? 5.051 -6.375 12.25 1 95.19 94 TRP A N 1
ATOM 706 C CA . TRP A 1 94 ? 4.16 -7.074 11.328 1 95.19 94 TRP A CA 1
ATOM 707 C C . TRP A 1 94 ? 4.945 -7.996 10.406 1 95.19 94 TRP A C 1
ATOM 709 O O . TRP A 1 94 ? 4.5 -9.109 10.102 1 95.19 94 TRP A O 1
ATOM 719 N N . ILE A 1 95 ? 6.113 -7.555 9.914 1 96.06 95 ILE A N 1
ATOM 720 C CA . ILE A 1 95 ? 6.883 -8.398 9.008 1 96.06 95 ILE A CA 1
ATOM 721 C C . ILE A 1 95 ? 7.27 -9.695 9.719 1 96.06 95 ILE A C 1
ATOM 723 O O . ILE A 1 95 ? 7.016 -10.789 9.211 1 96.06 95 ILE A O 1
ATOM 727 N N . PRO A 1 96 ? 7.832 -9.641 10.945 1 95.94 96 PRO A N 1
ATOM 728 C CA . PRO A 1 96 ? 8.141 -10.891 11.648 1 95.94 96 PRO A CA 1
ATOM 729 C C . PRO A 1 96 ? 6.898 -11.719 11.961 1 95.94 96 PRO A C 1
ATOM 731 O O . PRO A 1 96 ? 6.906 -12.938 11.789 1 95.94 96 PRO A O 1
ATOM 734 N N . VAL A 1 97 ? 5.82 -11.109 12.328 1 95.62 97 VAL A N 1
ATOM 735 C CA . VAL A 1 97 ? 4.605 -11.82 12.719 1 95.62 97 VAL A CA 1
ATOM 736 C C . VAL A 1 97 ? 4 -12.516 11.5 1 95.62 97 VAL A C 1
ATOM 738 O O . VAL A 1 97 ? 3.666 -13.695 11.555 1 95.62 97 VAL A O 1
ATOM 741 N N . HIS A 1 98 ? 3.885 -11.82 10.422 1 96.5 98 HIS A N 1
ATOM 742 C CA . HIS A 1 98 ? 3.291 -12.406 9.227 1 96.5 98 HIS A CA 1
ATOM 743 C C . HIS A 1 98 ? 4.211 -13.461 8.617 1 96.5 98 HIS A C 1
ATOM 745 O O . HIS A 1 98 ? 3.742 -14.391 7.957 1 96.5 98 HIS A O 1
ATOM 751 N N . THR A 1 99 ? 5.555 -13.289 8.82 1 97.06 99 THR A N 1
ATOM 752 C CA . THR A 1 99 ? 6.461 -14.352 8.391 1 97.06 99 THR A CA 1
ATOM 753 C C . THR A 1 99 ? 6.141 -15.656 9.102 1 97.06 99 THR A C 1
ATOM 755 O O . THR A 1 99 ? 6.055 -16.719 8.469 1 97.06 99 THR A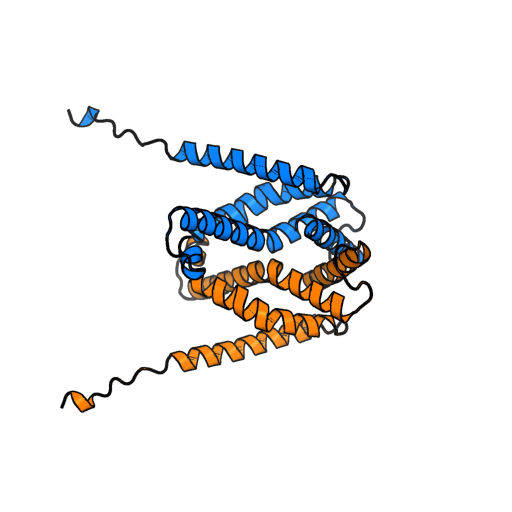 O 1
ATOM 758 N N . ILE A 1 100 ? 5.918 -15.586 10.391 1 96.31 100 ILE A N 1
ATOM 759 C CA . ILE A 1 100 ? 5.551 -16.766 11.18 1 96.31 100 ILE A CA 1
ATOM 760 C C . ILE A 1 100 ? 4.18 -17.266 10.734 1 96.31 100 ILE A C 1
ATOM 762 O O . ILE A 1 100 ? 3.988 -18.484 10.562 1 96.31 100 ILE A O 1
ATOM 766 N N . VAL A 1 101 ? 3.238 -16.359 10.516 1 95.56 101 VAL A N 1
ATOM 767 C CA . VAL A 1 101 ? 1.884 -16.719 10.102 1 95.56 101 VAL A CA 1
ATOM 768 C C . VAL A 1 101 ? 1.93 -17.453 8.766 1 95.56 101 VAL A C 1
ATOM 770 O O . VAL A 1 101 ? 1.218 -18.453 8.578 1 95.56 101 VAL A O 1
ATOM 773 N N . PHE A 1 102 ? 2.832 -17.016 7.887 1 95.69 102 PHE A N 1
ATOM 774 C CA . PHE A 1 102 ? 2.898 -17.594 6.547 1 95.69 102 PHE A CA 1
ATOM 775 C C . PHE A 1 102 ? 3.572 -18.969 6.582 1 95.69 102 PHE A C 1
ATOM 777 O O . PHE A 1 102 ? 3.506 -19.719 5.613 1 95.69 102 PHE A O 1
ATOM 784 N N . LEU A 1 103 ? 4.234 -19.328 7.691 1 96.25 103 LEU A N 1
ATOM 785 C CA . LEU A 1 103 ? 4.828 -20.656 7.855 1 96.25 103 LEU A CA 1
ATOM 786 C C . LEU A 1 103 ? 3.797 -21.656 8.359 1 96.25 103 LEU A C 1
ATOM 788 O O . LEU A 1 103 ? 4.02 -22.875 8.305 1 96.25 103 LEU A O 1
ATOM 792 N N . LEU A 1 104 ? 2.678 -21.141 8.75 1 94.31 104 LEU A N 1
ATOM 793 C CA . LEU A 1 104 ? 1.602 -21.984 9.25 1 94.31 104 LEU A CA 1
ATOM 794 C C . LEU A 1 104 ? 0.746 -22.516 8.109 1 94.31 104 LEU A C 1
ATOM 796 O O . LEU A 1 104 ? 0.798 -22 6.992 1 94.31 104 LEU A O 1
ATOM 800 N N . PRO A 1 105 ? -0.021 -23.578 8.453 1 93.12 105 PRO A N 1
ATOM 801 C CA . PRO A 1 105 ? -0.949 -24.078 7.434 1 93.12 105 PRO A CA 1
ATOM 802 C C . PRO A 1 105 ? -1.984 -23.031 7.023 1 93.12 105 PRO A C 1
ATOM 804 O O . PRO A 1 105 ? -2.42 -22.234 7.855 1 93.12 105 PRO A O 1
ATOM 807 N N . GLU A 1 106 ? -2.381 -23.062 5.773 1 89.06 106 GLU A N 1
ATOM 808 C CA . GLU A 1 106 ? -3.23 -22.047 5.16 1 89.06 106 GLU A CA 1
ATOM 809 C C . GLU A 1 106 ? -4.555 -21.906 5.906 1 89.06 106 GLU A C 1
ATOM 811 O O . GLU A 1 106 ? -5.117 -20.812 5.984 1 89.06 106 GLU A O 1
ATOM 816 N N . ASN A 1 107 ? -5.043 -22.922 6.547 1 90 107 ASN A N 1
ATOM 817 C CA . ASN A 1 107 ? -6.371 -22.953 7.148 1 90 107 ASN A CA 1
ATOM 818 C C . ASN A 1 107 ? -6.402 -22.188 8.469 1 90 107 ASN A C 1
ATOM 820 O O . ASN A 1 107 ? -7.473 -21.812 8.953 1 90 107 ASN A O 1
ATOM 824 N N . ILE A 1 108 ? -5.266 -21.938 8.977 1 92.69 108 ILE A N 1
ATOM 825 C CA . ILE A 1 108 ? -5.289 -21.266 10.273 1 92.69 108 ILE A CA 1
ATOM 826 C C . ILE A 1 108 ? -4.613 -19.906 10.164 1 92.69 108 ILE A C 1
ATOM 828 O O . ILE A 1 108 ? -4.559 -19.156 11.141 1 92.69 108 ILE A O 1
ATOM 832 N N . ARG A 1 109 ? -4.062 -19.516 9.055 1 93.62 109 ARG A N 1
ATOM 833 C CA . ARG A 1 109 ? -3.322 -18.266 8.875 1 93.62 109 ARG A CA 1
ATOM 834 C C . ARG A 1 109 ? -4.191 -17.062 9.211 1 93.62 109 ARG A C 1
ATOM 836 O O . ARG A 1 109 ? -3.758 -16.156 9.938 1 93.62 109 ARG A O 1
ATOM 843 N N . VAL A 1 110 ? -5.391 -17.094 8.688 1 89.88 110 VAL A N 1
ATOM 844 C CA . VAL A 1 110 ? -6.281 -15.945 8.844 1 89.88 110 VAL A CA 1
ATOM 845 C C . VAL A 1 110 ? -6.66 -15.773 10.312 1 89.88 110 VAL A C 1
ATOM 847 O O . VAL A 1 110 ? -6.695 -14.648 10.82 1 89.88 110 VAL A O 1
ATOM 850 N N . VAL A 1 111 ? -6.875 -16.859 10.906 1 92.31 11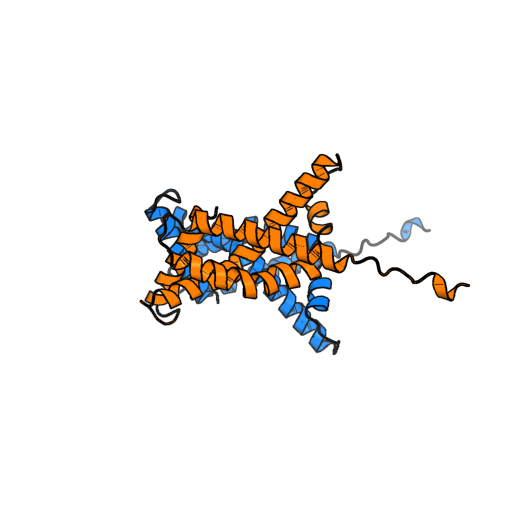1 VAL A N 1
ATOM 851 C CA . VAL A 1 111 ? -7.281 -16.844 12.305 1 92.31 111 VAL A CA 1
ATOM 852 C C . VAL A 1 111 ? -6.125 -16.344 13.172 1 92.31 111 VAL A C 1
ATOM 854 O O . VAL A 1 111 ? -6.32 -15.5 14.047 1 92.31 111 VAL A O 1
ATOM 857 N N . VAL A 1 112 ? -4.977 -16.828 12.961 1 92.69 112 VAL A N 1
ATOM 858 C CA . VAL A 1 112 ? -3.809 -16.438 13.742 1 92.69 112 VAL A CA 1
ATOM 859 C C . VAL A 1 112 ? -3.488 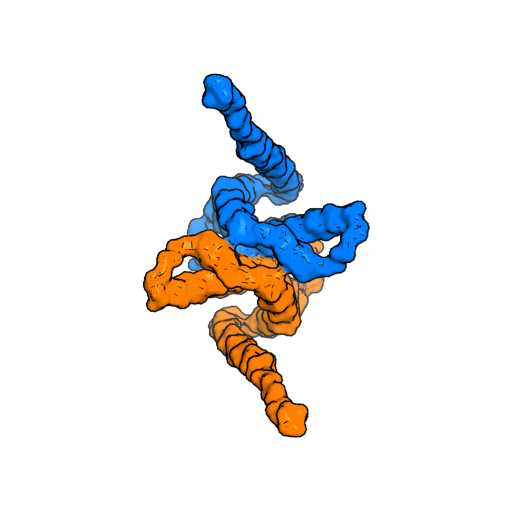-14.961 13.477 1 92.69 112 VAL A C 1
ATOM 861 O O . VAL A 1 112 ? -3.119 -14.227 14.398 1 92.69 112 VAL A O 1
ATOM 864 N N . ALA A 1 113 ? -3.643 -14.578 12.242 1 92.06 113 ALA A N 1
ATOM 865 C CA . ALA A 1 113 ? -3.432 -13.172 11.898 1 92.06 113 ALA A CA 1
ATOM 866 C C . ALA A 1 113 ? -4.402 -12.273 12.656 1 92.06 113 ALA A C 1
ATOM 868 O O . ALA A 1 113 ? -4.016 -11.203 13.141 1 92.06 113 ALA A O 1
ATOM 869 N N . ALA A 1 114 ? -5.672 -12.727 12.781 1 91.06 114 ALA A N 1
ATOM 870 C CA . ALA A 1 114 ? -6.676 -11.953 13.5 1 91.06 114 ALA A CA 1
ATOM 871 C C . ALA A 1 114 ? -6.289 -11.781 14.969 1 91.06 114 ALA A C 1
ATOM 873 O O . ALA A 1 114 ? -6.441 -10.703 15.539 1 91.06 114 ALA A O 1
ATOM 874 N N . PHE A 1 115 ? -5.762 -12.742 15.555 1 91.81 115 PHE A N 1
ATOM 875 C CA . PHE A 1 115 ? -5.352 -12.68 16.953 1 91.81 115 PHE A CA 1
ATOM 876 C C . PHE A 1 115 ? -4.129 -11.789 17.125 1 91.81 115 PHE A C 1
ATOM 878 O O . PHE A 1 115 ? -3.979 -11.117 18.141 1 91.81 115 PHE A O 1
ATOM 885 N N . SER A 1 116 ? -3.27 -11.859 16.141 1 90.56 116 SER A N 1
ATOM 886 C CA . SER A 1 116 ? -2.092 -11 16.203 1 90.56 116 SER A CA 1
ATOM 887 C C . SER A 1 116 ? -2.48 -9.523 16.172 1 90.56 116 SER A C 1
ATOM 889 O O . SER A 1 116 ? -1.845 -8.695 16.828 1 90.56 116 SER A O 1
ATOM 891 N N . SER A 1 117 ? -3.523 -9.195 15.469 1 89.5 117 SER A N 1
ATOM 892 C CA . SER A 1 117 ? -4.031 -7.832 15.43 1 89.5 117 SER A CA 1
ATOM 893 C C . SER A 1 117 ? -4.566 -7.402 16.797 1 89.5 117 SER A C 1
ATOM 895 O O . SER A 1 117 ? -4.367 -6.262 17.203 1 89.5 117 SER A O 1
ATOM 897 N N . ILE A 1 118 ? -5.215 -8.289 17.469 1 89.5 118 ILE A N 1
ATOM 898 C CA . ILE A 1 118 ? -5.727 -8.016 18.812 1 89.5 118 ILE A CA 1
ATOM 899 C C . ILE A 1 118 ? -4.559 -7.781 19.766 1 89.5 118 ILE A C 1
ATOM 901 O O . ILE A 1 118 ? -4.582 -6.844 20.562 1 89.5 118 ILE A O 1
ATOM 905 N N . ALA A 1 119 ? -3.586 -8.617 19.609 1 89.31 119 ALA A N 1
ATOM 906 C CA . ALA A 1 119 ? -2.4 -8.492 20.453 1 89.31 119 ALA A CA 1
ATOM 907 C C . ALA A 1 119 ? -1.724 -7.137 20.25 1 89.31 119 ALA A C 1
ATOM 909 O O . ALA A 1 119 ? -1.334 -6.484 21.219 1 89.31 119 ALA A O 1
ATOM 910 N N . LEU A 1 120 ? -1.603 -6.762 19.031 1 88.12 120 LEU A N 1
ATOM 911 C CA . LEU A 1 120 ? -1.001 -5.465 18.75 1 88.12 120 LEU A CA 1
ATOM 912 C C . LEU A 1 120 ? -1.818 -4.34 19.375 1 88.12 120 LEU A C 1
ATOM 914 O O . LEU A 1 120 ? -1.258 -3.406 19.953 1 88.12 120 LEU A O 1
ATOM 918 N N . GLY A 1 121 ? -3.131 -4.469 19.281 1 86.31 121 GLY A N 1
ATOM 919 C CA . GLY A 1 121 ? -4.004 -3.479 19.891 1 86.31 121 GLY A CA 1
ATOM 920 C C . GLY A 1 121 ? -3.801 -3.34 21.375 1 86.31 121 GLY A C 1
ATOM 921 O O . GLY A 1 121 ? -3.756 -2.227 21.906 1 86.31 121 GLY A O 1
ATOM 922 N N . ILE A 1 122 ? -3.697 -4.352 22 1 87.56 122 ILE A N 1
ATOM 923 C CA . ILE A 1 122 ? -3.48 -4.371 23.438 1 87.56 122 ILE A CA 1
ATOM 924 C C . ILE A 1 122 ? -2.131 -3.738 23.766 1 87.56 122 ILE A C 1
ATOM 926 O O . ILE A 1 122 ? -2.031 -2.91 24.672 1 87.56 122 ILE A O 1
ATOM 930 N N . ILE A 1 123 ? -1.137 -4.059 23 1 84.81 123 ILE A N 1
ATOM 931 C CA . ILE A 1 123 ? 0.209 -3.537 23.203 1 84.81 123 ILE A CA 1
ATOM 932 C C . ILE A 1 123 ? 0.205 -2.02 23.047 1 84.81 123 ILE A C 1
ATOM 934 O O . ILE A 1 123 ? 0.751 -1.297 23.875 1 84.81 123 ILE A O 1
ATOM 938 N N . LEU A 1 124 ? -0.446 -1.573 22.047 1 82.12 124 LEU A N 1
ATOM 939 C CA . LEU A 1 124 ? -0.468 -0.143 21.75 1 82.12 124 LEU A CA 1
ATOM 940 C C . LEU A 1 124 ? -1.312 0.605 22.781 1 82.12 124 LEU A C 1
ATOM 942 O O . LEU A 1 124 ? -1.029 1.762 23.109 1 82.12 124 LEU A O 1
ATOM 946 N N . SER A 1 125 ? -2.387 -0.006 23.281 1 81.31 125 SER A N 1
ATOM 947 C CA . SER A 1 125 ? -3.225 0.621 24.312 1 81.31 125 SER A CA 1
ATOM 948 C C . SER A 1 125 ? -2.451 0.835 25.609 1 81.31 125 SER A C 1
ATOM 950 O O . SER A 1 125 ? -2.623 1.854 26.266 1 81.31 125 SER A O 1
ATOM 952 N N . PHE A 1 126 ? -1.531 -0.001 25.891 1 82.69 126 PHE A N 1
ATOM 953 C CA . PHE A 1 126 ? -0.714 0.12 27.094 1 82.69 126 PHE A CA 1
ATOM 954 C C . PHE A 1 126 ? 0.399 1.14 26.891 1 82.69 126 PHE A C 1
ATOM 956 O O . PHE A 1 126 ? 0.789 1.835 27.828 1 82.69 126 PHE A O 1
ATOM 963 N N . ALA A 1 127 ? 0.959 1.191 25.75 1 75.25 127 ALA A N 1
ATOM 964 C CA . ALA A 1 127 ? 2.031 2.133 25.438 1 75.25 127 ALA A CA 1
ATOM 965 C C . ALA A 1 127 ? 1.529 3.572 25.484 1 75.25 127 ALA A C 1
ATOM 967 O O . ALA A 1 127 ? 2.277 4.484 25.844 1 75.25 127 ALA A O 1
ATOM 968 N N . SER A 1 128 ? 0.309 3.717 25.016 1 69.81 128 SER A N 1
ATOM 969 C CA . SER A 1 128 ? -0.289 5.047 25.062 1 69.81 128 SER A CA 1
ATOM 970 C C . SER A 1 128 ? -0.559 5.484 26.5 1 69.81 128 SER A C 1
ATOM 972 O O . SER A 1 128 ? -0.55 6.68 26.797 1 69.81 128 SER A O 1
ATOM 974 N N . LYS A 1 129 ? -0.932 4.688 27.375 1 63.59 129 LYS A N 1
ATOM 975 C CA . LYS A 1 129 ? -1.191 5.004 28.781 1 63.59 129 LYS A CA 1
ATOM 976 C C . LYS A 1 129 ? 0.1 5.367 29.5 1 63.59 129 LYS A C 1
ATOM 978 O O . LYS A 1 129 ? 0.1 6.23 30.391 1 63.59 129 LYS A O 1
ATOM 983 N N . LYS A 1 130 ? 1.12 4.863 29.219 1 56.16 130 LYS A N 1
ATOM 984 C CA . LYS A 1 130 ? 2.369 5.172 29.906 1 56.16 130 LYS A CA 1
ATOM 985 C C . LYS A 1 130 ? 2.879 6.559 29.531 1 56.16 130 LYS A C 1
ATOM 987 O O . LYS A 1 130 ? 3.541 7.223 30.328 1 56.16 130 LYS A O 1
ATOM 992 N N . GLY A 1 131 ? 2.654 7.008 28.375 1 49.75 131 GLY A N 1
ATOM 993 C CA . GLY A 1 131 ? 3.068 8.367 28.047 1 49.75 131 GLY A CA 1
ATOM 994 C C . GLY A 1 131 ? 2.223 9.422 28.734 1 49.75 131 GLY A C 1
ATOM 995 O O . GLY A 1 131 ? 2.551 10.609 28.688 1 49.75 131 GLY A O 1
ATOM 996 N N . SER A 1 132 ? 1.016 9.156 29.047 1 44.53 132 SER A N 1
ATOM 997 C CA . SER A 1 132 ? 0.166 10.133 29.719 1 44.53 132 SER A CA 1
ATOM 998 C C . SER A 1 132 ? 0.52 10.234 31.203 1 44.53 132 SER A C 1
ATOM 1000 O O . SER A 1 132 ? -0.239 9.781 32.062 1 44.53 132 SER A O 1
ATOM 1002 N N . SER A 1 133 ? 1.623 9.742 31.547 1 40.91 133 SER A N 1
ATOM 1003 C CA . SER A 1 133 ? 1.882 10.031 32.969 1 40.91 133 SER A CA 1
ATOM 1004 C C . SER A 1 133 ? 1.858 11.531 33.219 1 40.91 133 SER A C 1
ATOM 1006 O O . SER A 1 133 ? 2.605 12.297 32.625 1 40.91 133 SER A O 1
ATOM 1008 N N . PRO A 1 134 ? 0.742 12.148 33.625 1 39.78 134 PRO A N 1
ATOM 1009 C CA . PRO A 1 134 ? 0.694 13.555 34.062 1 39.78 134 PRO A CA 1
ATOM 1010 C C . PRO A 1 134 ? 1.967 13.992 34.781 1 39.78 134 PRO A C 1
ATOM 1012 O O . PRO A 1 134 ? 2.465 13.273 35.656 1 39.78 134 PRO A O 1
ATOM 1015 N N . ALA A 1 135 ? 2.879 14.633 34.156 1 40.81 135 ALA A N 1
ATOM 1016 C CA . ALA A 1 135 ? 3.941 15.336 34.875 1 40.81 135 ALA A CA 1
ATOM 1017 C C . ALA A 1 135 ? 3.393 16.047 36.125 1 40.81 135 ALA A C 1
ATOM 1019 O O . ALA A 1 135 ? 2.566 16.953 36 1 40.81 135 ALA A O 1
ATOM 1020 N N . LYS A 1 136 ? 3.201 15.508 37.219 1 39.91 136 LYS A N 1
ATOM 1021 C CA . LYS A 1 136 ? 2.977 16.125 38.531 1 39.91 136 LYS A CA 1
ATOM 1022 C C . LYS A 1 136 ? 3.951 17.281 38.75 1 39.91 136 LYS A C 1
ATOM 1024 O O . LYS A 1 136 ? 5.164 17.062 38.812 1 39.91 136 LYS A O 1
ATOM 1029 N N . ILE A 1 137 ? 3.734 18.453 38.219 1 38.03 137 ILE A N 1
ATOM 1030 C CA . ILE A 1 137 ? 4.359 19.672 38.688 1 38.03 137 ILE A CA 1
ATOM 1031 C C . ILE A 1 137 ? 4.379 19.688 40.219 1 38.03 137 ILE A C 1
ATOM 1033 O O . ILE A 1 137 ? 3.33 19.562 40.844 1 38.03 137 ILE A O 1
ATOM 1037 N N . SER A 1 138 ? 5.383 19.188 40.844 1 37.91 138 SER A N 1
ATOM 1038 C CA . SER A 1 138 ? 5.645 19.297 42.281 1 37.91 138 SER A CA 1
ATOM 1039 C C . SER A 1 138 ? 5.383 20.703 42.812 1 37.91 138 SER A C 1
ATOM 1041 O O . SER A 1 138 ? 5.965 21.672 42.312 1 37.91 138 SER A O 1
ATOM 1043 N N . GLU A 1 139 ? 4.211 21.125 43.219 1 37.5 139 GLU A N 1
ATOM 1044 C CA . GLU A 1 139 ? 3.771 22.312 43.938 1 37.5 139 GLU A CA 1
ATOM 1045 C C . GLU A 1 139 ? 4.742 22.656 45.062 1 37.5 139 GLU A C 1
ATOM 1047 O O . GLU A 1 139 ? 4.602 23.703 45.719 1 37.5 139 GLU A O 1
ATOM 1052 N N . GLU A 1 140 ? 5.629 21.781 45.5 1 39.75 140 GLU A N 1
A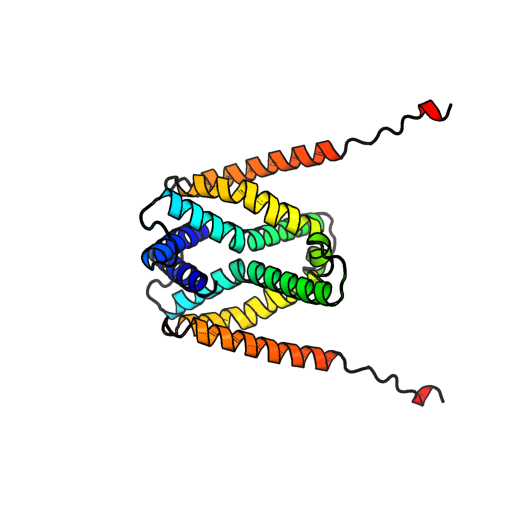TOM 1053 C CA . GLU A 1 140 ? 6.371 22.094 46.719 1 39.75 140 GLU A CA 1
ATOM 1054 C C . GLU A 1 140 ? 7.293 23.297 46.531 1 39.75 140 GLU A C 1
ATOM 1056 O O . GLU A 1 140 ? 7.742 23.906 47.5 1 39.75 140 GLU A O 1
ATOM 1061 N N . GLU A 1 141 ? 7.801 23.5 45.312 1 35.62 141 GLU A N 1
ATOM 1062 C CA . GLU A 1 141 ? 8.797 24.562 45.344 1 35.62 141 GLU A CA 1
ATOM 1063 C C . GLU A 1 141 ? 8.141 25.938 45.438 1 35.62 141 GLU A C 1
ATOM 1065 O O . GLU A 1 141 ? 8.828 26.969 45.406 1 35.62 141 GLU A O 1
ATOM 1070 N N . ALA A 1 142 ? 6.793 25.906 45.188 1 40.59 142 ALA A N 1
ATOM 1071 C CA . ALA A 1 142 ? 6.219 27.25 45.219 1 40.59 142 ALA A CA 1
ATOM 1072 C C . ALA A 1 142 ? 6.023 27.703 46.656 1 40.59 142 ALA A C 1
ATOM 1074 O O . ALA A 1 142 ? 5.605 28.844 46.906 1 40.59 142 ALA A O 1
ATOM 1075 N N . ILE A 1 143 ? 6.223 26.859 47.719 1 29.17 143 ILE A N 1
ATOM 1076 C CA . ILE A 1 143 ? 6.164 27.453 49.031 1 29.17 143 ILE A CA 1
ATOM 1077 C C . ILE A 1 143 ? 7.539 28 49.406 1 29.17 143 ILE A C 1
ATOM 1079 O O . ILE A 1 143 ? 8.555 27.312 49.25 1 29.17 143 ILE A O 1
ATOM 1083 N N . MET B 1 1 ? 11.93 -2.645 -9.398 1 71.44 1 MET B N 1
ATOM 1084 C CA . MET B 1 1 ? 10.789 -2.787 -8.508 1 71.44 1 MET B CA 1
ATOM 1085 C C . MET B 1 1 ? 9.555 -3.246 -9.281 1 71.44 1 MET B C 1
ATOM 1087 O O . MET B 1 1 ? 8.969 -4.281 -8.961 1 71.44 1 MET B O 1
ATOM 1091 N N . VAL B 1 2 ? 9.414 -2.65 -10.391 1 76.75 2 VAL B N 1
ATOM 1092 C CA . VAL B 1 2 ? 8.219 -2.977 -11.172 1 76.75 2 VAL B CA 1
ATOM 1093 C C . VAL B 1 2 ? 8.359 -4.379 -11.766 1 76.75 2 VAL B C 1
ATOM 1095 O O . VAL B 1 2 ? 7.367 -5.098 -11.906 1 76.75 2 VAL B O 1
ATOM 1098 N N . THR B 1 3 ? 9.578 -4.758 -11.945 1 82.5 3 THR B N 1
ATOM 1099 C CA . THR B 1 3 ? 9.852 -6.074 -12.516 1 82.5 3 THR B CA 1
ATOM 1100 C C . THR B 1 3 ? 9.43 -7.18 -11.555 1 82.5 3 THR B C 1
ATOM 1102 O O . THR B 1 3 ? 9.008 -8.258 -11.977 1 82.5 3 THR B O 1
ATOM 1105 N N . LEU B 1 4 ? 9.523 -6.883 -10.383 1 86.69 4 LEU B N 1
ATOM 1106 C CA . LEU B 1 4 ? 9.141 -7.852 -9.367 1 86.69 4 LEU B CA 1
ATOM 1107 C C . LEU B 1 4 ? 7.648 -7.758 -9.062 1 86.69 4 LEU B C 1
ATOM 1109 O O . LEU B 1 4 ? 6.977 -8.781 -8.898 1 86.69 4 LEU B O 1
ATOM 1113 N N . VAL B 1 5 ? 7.141 -6.613 -9.094 1 90.25 5 VAL B N 1
ATOM 1114 C CA . VAL B 1 5 ? 5.789 -6.348 -8.617 1 90.25 5 VAL B CA 1
ATOM 1115 C C . VAL B 1 5 ? 4.77 -6.891 -9.617 1 90.25 5 VAL B C 1
ATOM 1117 O O . VAL B 1 5 ? 3.77 -7.492 -9.227 1 90.25 5 VAL B O 1
ATOM 1120 N N . PHE B 1 6 ? 5.035 -6.793 -10.898 1 92.62 6 PHE B N 1
ATOM 1121 C CA . PHE B 1 6 ? 4.074 -7.191 -11.914 1 92.62 6 PHE B CA 1
ATOM 1122 C C . PHE B 1 6 ? 3.814 -8.695 -11.859 1 92.62 6 PHE B C 1
ATOM 1124 O O . PHE B 1 6 ? 2.666 -9.125 -11.742 1 92.62 6 PHE B O 1
ATOM 1131 N N . PRO B 1 7 ? 4.871 -9.43 -11.836 1 90.06 7 PRO B N 1
ATOM 1132 C CA . PRO B 1 7 ? 4.609 -10.867 -11.75 1 90.06 7 PRO B CA 1
ATOM 1133 C C . PRO B 1 7 ? 3.969 -11.273 -10.422 1 90.06 7 PRO B C 1
ATOM 1135 O O . PRO B 1 7 ? 3.186 -12.227 -10.375 1 90.06 7 PRO B O 1
ATOM 1138 N N . VAL B 1 8 ? 4.27 -10.648 -9.391 1 90.88 8 VAL B N 1
ATOM 1139 C CA . VAL B 1 8 ? 3.715 -10.977 -8.086 1 90.88 8 VAL B CA 1
ATOM 1140 C C . VAL B 1 8 ? 2.201 -10.773 -8.102 1 90.88 8 VAL B C 1
ATOM 1142 O O . VAL B 1 8 ? 1.444 -11.664 -7.711 1 90.88 8 VAL B O 1
ATOM 1145 N N . PHE B 1 9 ? 1.772 -9.68 -8.617 1 93.25 9 PHE B N 1
ATOM 1146 C CA . PHE B 1 9 ? 0.35 -9.359 -8.562 1 93.25 9 PHE B CA 1
ATOM 1147 C C . PHE B 1 9 ? -0.409 -10.094 -9.664 1 93.25 9 PHE B C 1
ATOM 1149 O O . PHE B 1 9 ? -1.527 -10.562 -9.445 1 93.25 9 PHE B O 1
ATOM 1156 N N . MET B 1 10 ? 0.167 -10.188 -10.812 1 91.81 10 MET B N 1
ATOM 1157 C CA . MET B 1 10 ? -0.469 -10.938 -11.891 1 91.81 10 MET B CA 1
ATOM 1158 C C . MET B 1 10 ? -0.534 -12.43 -11.555 1 91.81 10 MET B C 1
ATOM 1160 O O . MET B 1 10 ? -1.565 -13.07 -11.75 1 91.81 10 MET B O 1
ATOM 1164 N N . GLY B 1 11 ? 0.597 -12.883 -11.117 1 90.75 11 GLY B N 1
ATOM 1165 C CA . GLY B 1 11 ? 0.618 -14.281 -10.703 1 90.75 11 GLY B CA 1
ATOM 1166 C C . GLY B 1 11 ? -0.29 -14.562 -9.523 1 90.75 11 GLY B C 1
ATOM 1167 O O . GLY B 1 11 ? -0.994 -15.578 -9.5 1 90.75 11 GLY B O 1
ATOM 1168 N N . GLY B 1 12 ? -0.225 -13.703 -8.586 1 91.62 12 GLY B N 1
ATOM 1169 C CA . GLY B 1 12 ? -1.09 -13.844 -7.426 1 91.62 12 GLY B CA 1
ATOM 1170 C C . GLY B 1 12 ? -2.566 -13.812 -7.773 1 91.62 12 GLY B C 1
ATOM 1171 O O . GLY B 1 12 ? -3.355 -14.586 -7.227 1 91.62 12 GLY B O 1
ATOM 1172 N N . ALA B 1 13 ? -2.943 -12.922 -8.641 1 92.81 13 ALA B N 1
ATOM 1173 C CA . ALA B 1 13 ? -4.332 -12.844 -9.086 1 92.81 13 ALA B CA 1
ATOM 1174 C C . ALA B 1 13 ? -4.758 -14.141 -9.773 1 92.81 13 ALA B C 1
ATOM 1176 O O . ALA B 1 13 ? -5.871 -14.625 -9.57 1 92.81 13 ALA B O 1
ATOM 1177 N N . GLY B 1 14 ? -3.896 -14.656 -10.555 1 92.12 14 GLY B N 1
ATOM 1178 C CA . GLY B 1 14 ? -4.188 -15.922 -11.211 1 92.12 14 GLY B CA 1
ATOM 1179 C C . GLY B 1 14 ? -4.41 -17.062 -10.242 1 92.12 14 GLY B C 1
ATOM 1180 O O . GLY B 1 14 ? -5.332 -17.859 -10.414 1 92.12 14 GLY B O 1
ATOM 1181 N N . LEU B 1 15 ? -3.543 -17.094 -9.273 1 89.94 15 LEU B N 1
ATOM 1182 C CA . LEU B 1 15 ? -3.658 -18.141 -8.266 1 89.94 15 LEU B CA 1
ATOM 1183 C C . LEU B 1 15 ? -4.941 -17.969 -7.453 1 89.94 15 LEU B C 1
ATOM 1185 O O . LEU B 1 15 ? -5.59 -18.969 -7.105 1 89.94 15 LEU B O 1
ATOM 1189 N N . ALA B 1 16 ? -5.281 -16.75 -7.172 1 90.94 16 ALA B N 1
ATOM 1190 C CA . ALA B 1 16 ? -6.512 -16.484 -6.438 1 90.94 16 ALA B CA 1
ATOM 1191 C C . ALA B 1 16 ? -7.738 -16.891 -7.25 1 90.94 16 ALA B C 1
ATOM 1193 O O . ALA B 1 16 ? -8.727 -17.359 -6.695 1 90.94 16 ALA B O 1
ATOM 1194 N N . GLN B 1 17 ? -7.652 -16.672 -8.477 1 91.94 17 GLN B N 1
ATOM 1195 C CA . GLN B 1 17 ? -8.75 -17.078 -9.344 1 91.94 17 GLN B CA 1
ATOM 1196 C C . GLN B 1 17 ? -8.852 -18.609 -9.414 1 91.94 17 GLN B C 1
ATOM 1198 O O . GLN B 1 17 ? -9.953 -19.156 -9.344 1 91.94 17 GLN B O 1
ATOM 1203 N N . ALA B 1 18 ? -7.742 -19.219 -9.555 1 89.94 18 ALA B N 1
ATOM 1204 C CA . ALA B 1 18 ? -7.711 -20.672 -9.586 1 89.94 18 ALA B CA 1
ATOM 1205 C C . ALA B 1 18 ? -8.273 -21.266 -8.297 1 89.94 18 ALA B C 1
ATOM 1207 O O . ALA B 1 18 ? -8.891 -22.344 -8.312 1 89.94 18 ALA B O 1
ATOM 1208 N N . GLY B 1 19 ? -8.055 -20.562 -7.18 1 89.12 19 GLY B N 1
ATOM 1209 C CA . GLY B 1 19 ? -8.547 -21 -5.883 1 89.12 19 GLY B CA 1
ATOM 1210 C C . GLY B 1 19 ? -9.977 -20.547 -5.609 1 89.12 19 GLY B C 1
ATOM 1211 O O . GLY B 1 19 ? -10.469 -20.688 -4.488 1 89.12 19 GLY B O 1
ATOM 1212 N N . LYS B 1 20 ? -10.641 -19.828 -6.586 1 89.62 20 LYS B N 1
ATOM 1213 C CA . LYS B 1 20 ? -12.039 -19.406 -6.547 1 89.62 20 LYS B CA 1
ATOM 1214 C C . LYS B 1 20 ? -12.242 -18.25 -5.578 1 89.62 20 LYS B C 1
ATOM 1216 O O . LYS B 1 20 ? -13.328 -18.094 -5.008 1 89.62 20 LYS B O 1
ATOM 1221 N N . LEU B 1 21 ? -11.125 -17.641 -5.395 1 89.5 21 LEU B N 1
ATOM 1222 C CA . LEU B 1 21 ? -11.219 -16.453 -4.555 1 89.5 21 LEU B CA 1
ATOM 1223 C C . LEU B 1 21 ? -11.57 -15.219 -5.387 1 89.5 21 LEU B C 1
ATOM 1225 O O . LEU B 1 21 ? -12.008 -14.195 -4.848 1 89.5 21 LEU B O 1
ATOM 1229 N N . LEU B 1 22 ? -11.258 -15.289 -6.699 1 89.56 22 LEU B N 1
ATOM 1230 C CA . LEU B 1 22 ? -11.625 -14.273 -7.672 1 89.56 22 LEU B CA 1
ATOM 1231 C C . LEU B 1 22 ? -12.391 -14.891 -8.844 1 89.56 22 LEU B C 1
ATOM 1233 O O . LEU B 1 22 ? -12.203 -16.062 -9.164 1 89.56 22 LEU B O 1
ATOM 1237 N N . PRO B 1 23 ? -13.164 -14.109 -9.398 1 90.06 23 PRO B N 1
ATOM 1238 C CA . PRO B 1 23 ? -14.008 -14.68 -10.453 1 90.06 23 PRO B CA 1
ATOM 1239 C C . PRO B 1 23 ? -13.289 -14.75 -11.805 1 90.06 23 PRO B C 1
ATOM 1241 O O . PRO B 1 23 ? -12.195 -14.195 -11.953 1 90.06 23 PRO B O 1
ATOM 1244 N N . PHE B 1 24 ? -13.906 -15.617 -12.773 1 90.88 24 PHE B N 1
ATOM 1245 C CA . PHE B 1 24 ? -13.547 -15.648 -14.188 1 90.88 24 PHE B CA 1
ATOM 1246 C C . PHE B 1 24 ? -12.141 -16.203 -14.375 1 90.88 24 PHE B C 1
ATOM 1248 O O . PHE B 1 24 ? -11.328 -15.617 -15.094 1 90.88 24 PHE B O 1
ATOM 1255 N N . ALA B 1 25 ? -11.992 -17.25 -13.68 1 89.25 25 ALA B N 1
ATOM 1256 C CA . ALA B 1 25 ? -10.727 -17.953 -13.883 1 89.25 25 ALA B CA 1
ATOM 1257 C C . ALA B 1 25 ? -10.531 -18.312 -15.352 1 89.25 25 ALA B C 1
ATOM 1259 O O . ALA B 1 25 ? -11.469 -18.75 -16.031 1 89.25 25 ALA B O 1
ATOM 1260 N N . GLY B 1 26 ? -9.383 -18.016 -15.852 1 90.69 26 GLY B N 1
ATOM 1261 C CA . GLY B 1 26 ? -9.062 -18.375 -17.219 1 90.69 26 GLY B CA 1
ATOM 1262 C C . GLY B 1 26 ? -9.312 -17.266 -18.219 1 90.69 26 GLY B C 1
ATOM 1263 O O . GLY B 1 26 ? -8.953 -17.375 -19.391 1 90.69 26 GLY B O 1
ATOM 1264 N N . VAL B 1 27 ? -9.969 -16.266 -17.797 1 92.88 27 VAL B N 1
ATOM 1265 C CA . VAL B 1 27 ? -10.219 -15.102 -18.656 1 92.88 27 VAL B CA 1
ATOM 1266 C C . VAL B 1 27 ? -9.109 -14.07 -18.469 1 92.88 27 VAL B C 1
ATOM 1268 O O . VAL B 1 27 ? -8.977 -13.484 -17.391 1 92.88 27 VAL B O 1
ATOM 1271 N N . SER B 1 28 ? -8.359 -13.852 -19.484 1 94.12 28 SER B N 1
ATOM 1272 C CA . SER B 1 28 ? -7.176 -13.008 -19.406 1 94.12 28 SER B CA 1
ATOM 1273 C C . SER B 1 28 ? -7.535 -11.586 -18.984 1 94.12 28 SER B C 1
ATOM 1275 O O . SER B 1 28 ? -6.832 -10.969 -18.188 1 94.12 28 SER B O 1
ATOM 1277 N N . LEU B 1 29 ? -8.562 -11.047 -19.531 1 95.31 29 LEU B N 1
ATOM 1278 C CA . LEU B 1 29 ? -8.984 -9.688 -19.219 1 95.31 29 LEU B CA 1
ATOM 1279 C C . LEU B 1 29 ? -9.375 -9.57 -17.75 1 95.31 29 LEU B C 1
ATOM 1281 O O . LEU B 1 29 ? -9.078 -8.562 -17.109 1 95.31 29 LEU B O 1
ATOM 1285 N N . ALA B 1 30 ? -10.031 -10.586 -17.266 1 95.5 30 ALA B N 1
ATOM 1286 C CA . ALA B 1 30 ? -10.445 -10.594 -15.859 1 95.5 30 ALA B CA 1
ATOM 1287 C C . ALA B 1 30 ? -9.234 -10.664 -14.93 1 95.5 30 ALA B C 1
ATOM 1289 O O . ALA B 1 30 ? -9.195 -9.984 -13.906 1 95.5 30 ALA B O 1
ATOM 1290 N N . GLN B 1 31 ? -8.32 -11.484 -15.297 1 95.12 31 GLN B N 1
ATOM 1291 C CA . GLN B 1 31 ? -7.105 -11.586 -14.492 1 95.12 31 GLN B CA 1
ATOM 1292 C C . GLN B 1 31 ? -6.324 -10.273 -14.5 1 95.12 31 GLN B C 1
ATOM 1294 O O . GLN B 1 31 ? -5.816 -9.836 -13.469 1 95.12 31 GLN B O 1
ATOM 1299 N N . ALA B 1 32 ? -6.234 -9.703 -15.703 1 96.38 32 ALA B N 1
ATOM 1300 C CA . ALA B 1 32 ? -5.531 -8.43 -15.844 1 96.38 32 ALA B CA 1
ATOM 1301 C C . ALA B 1 32 ? -6.191 -7.344 -15 1 96.38 32 ALA B C 1
ATOM 1303 O O . ALA B 1 32 ? -5.508 -6.574 -14.32 1 96.38 32 ALA B O 1
ATOM 1304 N N . PHE B 1 33 ? -7.469 -7.305 -15.055 1 96.75 33 PHE B N 1
ATOM 1305 C CA . PHE B 1 33 ? -8.227 -6.312 -14.297 1 96.75 33 PHE B CA 1
ATOM 1306 C C . PHE B 1 33 ? -8.078 -6.539 -12.797 1 96.75 33 PHE B C 1
ATOM 1308 O O . PHE B 1 33 ? -7.871 -5.59 -12.039 1 96.75 33 PHE B O 1
ATOM 1315 N N . CYS B 1 34 ? -8.219 -7.766 -12.367 1 94.69 34 CYS B N 1
ATOM 1316 C CA . CYS B 1 34 ? -8.086 -8.086 -10.953 1 94.69 34 CYS B CA 1
ATOM 1317 C C . CYS B 1 34 ? -6.672 -7.801 -10.461 1 94.69 34 CYS B C 1
ATOM 1319 O O . CYS B 1 34 ? -6.492 -7.199 -9.398 1 94.69 34 CYS B O 1
ATOM 1321 N N . GLY B 1 35 ? -5.699 -8.227 -11.242 1 94.75 35 GLY B N 1
ATOM 1322 C CA . GLY B 1 35 ? -4.32 -7.938 -10.891 1 94.75 35 GLY B CA 1
ATOM 1323 C C . GLY B 1 35 ? -4.031 -6.453 -10.781 1 94.75 35 GLY B C 1
ATOM 1324 O O . GLY B 1 35 ? -3.391 -6.008 -9.82 1 94.75 35 GLY B O 1
ATOM 1325 N N . SER B 1 36 ? -4.508 -5.711 -11.711 1 96.44 36 SER B N 1
ATOM 1326 C CA . SER B 1 36 ? -4.328 -4.262 -11.727 1 96.44 36 SER B CA 1
ATOM 1327 C C . SER B 1 36 ? -5.012 -3.607 -10.531 1 96.44 36 SER B C 1
ATOM 1329 O O . SER B 1 36 ? -4.438 -2.729 -9.883 1 96.44 36 SER B O 1
ATOM 1331 N N . SER B 1 37 ? -6.211 -4.051 -10.273 1 94.88 37 SER B N 1
ATOM 1332 C CA . SER B 1 37 ? -6.977 -3.471 -9.172 1 94.88 37 SER B CA 1
ATOM 1333 C C . SER B 1 37 ? -6.297 -3.715 -7.832 1 94.88 37 SER B C 1
ATOM 1335 O O . SER B 1 37 ? -6.121 -2.785 -7.039 1 94.88 37 SER B O 1
ATOM 1337 N N . ILE B 1 38 ? -5.855 -4.922 -7.625 1 92.44 38 ILE B N 1
ATOM 1338 C CA . ILE B 1 38 ? -5.195 -5.25 -6.363 1 92.44 38 ILE B CA 1
ATOM 1339 C C . ILE B 1 38 ? -3.893 -4.461 -6.242 1 92.44 38 ILE B C 1
ATOM 1341 O O . ILE B 1 38 ? -3.607 -3.877 -5.195 1 92.44 38 ILE B O 1
ATOM 1345 N N . MET B 1 39 ? -3.178 -4.43 -7.281 1 94.25 39 MET B N 1
ATOM 1346 C CA . MET B 1 39 ? -1.883 -3.756 -7.27 1 94.25 39 MET B CA 1
ATOM 1347 C C . MET B 1 3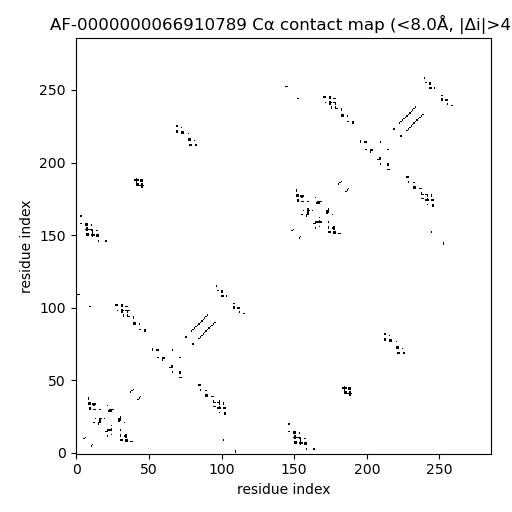9 ? -2.049 -2.266 -6.992 1 94.25 39 MET B C 1
ATOM 1349 O O . MET B 1 39 ? -1.357 -1.708 -6.137 1 94.25 39 MET B O 1
ATOM 1353 N N . ASN B 1 40 ? -2.984 -1.631 -7.629 1 94.44 40 ASN B N 1
ATOM 1354 C CA . ASN B 1 40 ? -3.115 -0.18 -7.551 1 94.44 40 ASN B CA 1
ATOM 1355 C C . ASN B 1 40 ? -3.805 0.252 -6.262 1 94.44 40 ASN B C 1
ATOM 1357 O O . ASN B 1 40 ? -3.629 1.384 -5.805 1 94.44 40 ASN B O 1
ATOM 1361 N N . LEU B 1 41 ? -4.551 -0.619 -5.656 1 91.94 41 LEU B N 1
ATOM 1362 C CA . LEU B 1 41 ? -5.219 -0.286 -4.406 1 91.94 41 LEU B CA 1
ATOM 1363 C C . LEU B 1 41 ? -4.332 -0.617 -3.209 1 91.94 41 LEU B C 1
ATOM 1365 O O . LEU B 1 41 ? -4.598 -0.168 -2.092 1 91.94 41 LEU B O 1
ATOM 1369 N N . THR B 1 42 ? -3.287 -1.331 -3.484 1 89.19 42 THR B N 1
ATOM 1370 C CA . THR B 1 42 ? -2.461 -1.749 -2.357 1 89.19 42 THR B CA 1
ATOM 1371 C C . THR B 1 42 ? -1.023 -1.267 -2.531 1 89.19 42 THR B C 1
ATOM 1373 O O . THR B 1 42 ? -0.543 -0.438 -1.757 1 89.19 42 THR B O 1
ATOM 1376 N N . PHE B 1 43 ? -0.331 -1.611 -3.598 1 91.94 43 PHE B N 1
ATOM 1377 C CA . PHE B 1 43 ? 1.064 -1.282 -3.861 1 91.94 43 PHE B CA 1
ATOM 1378 C C . PHE B 1 43 ? 1.216 0.193 -4.215 1 91.94 43 PHE B C 1
ATOM 1380 O O . PHE B 1 43 ? 2.152 0.854 -3.76 1 91.94 43 PHE B O 1
ATOM 1387 N N . ALA B 1 44 ? 0.321 0.713 -4.988 1 92.38 44 ALA B N 1
ATOM 1388 C CA . ALA B 1 44 ? 0.446 2.051 -5.562 1 92.38 44 ALA B CA 1
ATOM 1389 C C . ALA B 1 44 ? 0.498 3.113 -4.465 1 92.38 44 ALA B C 1
ATOM 1391 O O . ALA B 1 44 ? 1.328 4.023 -4.516 1 92.38 44 ALA B O 1
ATOM 1392 N N . PRO B 1 45 ? -0.389 3.012 -3.463 1 93.31 45 PRO B N 1
ATOM 1393 C CA . PRO B 1 45 ? -0.327 4.012 -2.395 1 93.31 45 PRO B CA 1
ATOM 1394 C C . PRO B 1 45 ? 1.034 4.059 -1.705 1 93.31 45 PRO B C 1
ATOM 1396 O O . PRO B 1 45 ? 1.567 5.141 -1.453 1 93.31 45 PRO B O 1
ATOM 1399 N N . ALA B 1 46 ? 1.6 2.934 -1.463 1 92.62 46 ALA B N 1
ATOM 1400 C CA . ALA B 1 46 ? 2.904 2.869 -0.809 1 92.62 46 ALA B CA 1
ATOM 1401 C C . ALA B 1 46 ? 4.004 3.406 -1.722 1 92.62 46 ALA B C 1
ATOM 1403 O O . ALA B 1 46 ? 4.852 4.188 -1.287 1 92.62 46 ALA B O 1
ATOM 1404 N N . MET B 1 47 ? 3.979 3.012 -2.93 1 92.38 47 MET B N 1
ATOM 1405 C CA . MET B 1 47 ? 5.016 3.408 -3.879 1 92.38 47 MET B CA 1
ATOM 1406 C C . MET B 1 47 ? 4.922 4.898 -4.195 1 92.38 47 MET B C 1
ATOM 1408 O O . MET B 1 47 ? 5.945 5.574 -4.309 1 92.38 47 MET B O 1
ATOM 1412 N N . ASN B 1 48 ? 3.695 5.363 -4.348 1 92.81 48 ASN B N 1
ATOM 1413 C CA . ASN B 1 48 ? 3.506 6.793 -4.578 1 92.81 48 ASN B CA 1
ATOM 1414 C C . ASN B 1 48 ? 4.039 7.621 -3.412 1 92.81 48 ASN B C 1
ATOM 1416 O O . ASN B 1 48 ? 4.652 8.672 -3.617 1 92.81 48 ASN B O 1
ATOM 1420 N N . THR B 1 49 ? 3.707 7.16 -2.24 1 94.31 49 THR B N 1
ATOM 1421 C CA . THR B 1 49 ? 4.184 7.863 -1.054 1 94.31 49 THR B CA 1
ATOM 1422 C C . THR B 1 49 ? 5.707 7.875 -1.006 1 94.31 49 THR B C 1
ATOM 1424 O O . THR B 1 49 ? 6.32 8.906 -0.727 1 94.31 49 THR B O 1
ATOM 1427 N N . PHE B 1 50 ? 6.328 6.836 -1.292 1 93.62 50 PHE B N 1
ATOM 1428 C CA . PHE B 1 50 ? 7.781 6.723 -1.332 1 93.62 50 PHE B CA 1
ATOM 1429 C C . PHE B 1 50 ? 8.375 7.691 -2.346 1 93.62 50 PHE B C 1
ATOM 1431 O O . PHE B 1 50 ? 9.312 8.43 -2.035 1 93.62 50 PHE B O 1
ATOM 1438 N N . HIS B 1 51 ? 7.836 7.715 -3.494 1 91.12 51 HIS B N 1
ATOM 1439 C CA . HIS B 1 51 ? 8.32 8.602 -4.547 1 91.12 51 HIS B CA 1
ATOM 1440 C C . HIS B 1 51 ? 8.172 10.07 -4.145 1 91.12 51 HIS B C 1
ATOM 1442 O O . HIS B 1 51 ? 9.055 10.883 -4.41 1 91.12 51 HIS B O 1
ATOM 1448 N N . ARG B 1 52 ? 7.027 10.383 -3.543 1 93.62 52 ARG B N 1
ATOM 1449 C CA . ARG B 1 52 ? 6.797 11.75 -3.098 1 93.62 52 ARG B CA 1
ATOM 1450 C C . ARG B 1 52 ? 7.82 12.164 -2.047 1 93.62 52 ARG B C 1
ATOM 1452 O O . ARG B 1 52 ? 8.352 13.273 -2.092 1 93.62 52 ARG B O 1
ATOM 1459 N N . ILE B 1 53 ? 8.102 11.258 -1.153 1 94.5 53 ILE B N 1
ATOM 1460 C CA . ILE B 1 53 ? 9.086 11.531 -0.111 1 94.5 53 ILE B CA 1
ATOM 1461 C C . ILE B 1 53 ? 10.477 11.68 -0.737 1 94.5 53 ILE B C 1
ATOM 1463 O O . ILE B 1 53 ? 11.234 12.578 -0.361 1 94.5 53 ILE B O 1
ATOM 1467 N N . MET B 1 54 ? 10.805 10.797 -1.691 1 94.25 54 MET B N 1
ATOM 1468 C CA . MET B 1 54 ? 12.094 10.867 -2.377 1 94.25 54 MET B CA 1
ATOM 1469 C C . MET B 1 54 ? 12.242 12.188 -3.115 1 94.25 54 MET B C 1
ATOM 1471 O O . MET B 1 54 ? 13.32 12.797 -3.096 1 94.25 54 MET B O 1
ATOM 1475 N N . GLU B 1 55 ? 11.188 12.594 -3.797 1 92.38 55 GLU B N 1
ATOM 1476 C CA . GLU B 1 55 ? 11.188 13.883 -4.488 1 92.38 55 GLU B CA 1
ATOM 1477 C C . GLU B 1 55 ? 11.438 15.031 -3.514 1 92.38 55 GLU B C 1
ATOM 1479 O O . GLU B 1 55 ? 12.258 15.914 -3.785 1 92.38 55 GLU B O 1
ATOM 1484 N N . LEU B 1 56 ? 10.742 15.039 -2.408 1 93.94 56 LEU B N 1
ATOM 1485 C CA . LEU B 1 56 ? 10.898 16.078 -1.395 1 93.94 56 LEU B CA 1
ATOM 1486 C C . LEU B 1 56 ? 12.297 16.031 -0.785 1 93.94 56 LEU B C 1
ATOM 1488 O O . LEU B 1 56 ? 12.859 17.078 -0.451 1 93.94 56 LEU B O 1
ATOM 1492 N N . TRP B 1 57 ? 12.781 14.828 -0.645 1 93.81 57 TRP B N 1
ATOM 1493 C CA . TRP B 1 57 ? 14.133 14.664 -0.134 1 93.81 57 TRP B CA 1
ATOM 1494 C C . TRP B 1 57 ? 15.148 15.328 -1.063 1 93.81 57 TRP B C 1
ATOM 1496 O O . TRP B 1 57 ? 16.031 16.062 -0.61 1 93.81 57 TRP B O 1
ATOM 1506 N N . ILE B 1 58 ? 15.016 15.117 -2.299 1 94 58 ILE B N 1
ATOM 1507 C CA . ILE B 1 58 ? 15.914 15.664 -3.307 1 94 58 ILE B CA 1
ATOM 1508 C C . ILE B 1 58 ? 15.812 17.188 -3.322 1 94 58 ILE B C 1
ATOM 1510 O O . ILE B 1 58 ? 16.828 17.875 -3.336 1 94 58 ILE B O 1
ATOM 1514 N N . GLU B 1 59 ? 14.594 17.688 -3.314 1 93.06 59 GLU B N 1
ATOM 1515 C CA . GLU B 1 59 ? 14.359 19.125 -3.316 1 93.06 59 GLU B CA 1
ATOM 1516 C C . GLU B 1 59 ? 14.953 19.781 -2.07 1 93.06 59 GLU B C 1
ATOM 1518 O O . GLU B 1 59 ? 15.586 20.828 -2.158 1 93.06 59 GLU B O 1
ATOM 1523 N N . THR B 1 60 ? 14.734 19.141 -0.983 1 92.31 60 THR B N 1
ATOM 1524 C CA . THR B 1 60 ? 15.203 19.688 0.284 1 92.31 60 THR B CA 1
ATOM 1525 C C . THR B 1 60 ? 16.719 19.609 0.374 1 92.31 60 THR B C 1
ATOM 1527 O O . THR B 1 60 ? 17.375 20.547 0.865 1 92.31 60 THR B O 1
ATOM 1530 N N . ALA B 1 61 ? 17.312 18.547 -0.104 1 91.88 61 ALA B N 1
ATOM 1531 C CA . ALA B 1 61 ? 18.766 18.375 -0.126 1 91.88 61 ALA B CA 1
ATOM 1532 C C . ALA B 1 61 ? 19.406 19.391 -1.061 1 91.88 61 ALA B C 1
ATOM 1534 O O . ALA B 1 61 ? 20.469 19.938 -0.748 1 91.88 61 ALA B O 1
ATOM 1535 N N . ALA B 1 62 ? 18.812 19.594 -2.104 1 92.38 62 ALA B N 1
ATOM 1536 C CA . ALA B 1 62 ? 19.312 20.578 -3.066 1 92.38 62 ALA B CA 1
ATOM 1537 C C . ALA B 1 62 ? 19.281 21.984 -2.48 1 92.38 62 ALA B C 1
ATOM 1539 O O . ALA B 1 62 ? 20.141 22.812 -2.797 1 92.38 62 ALA B O 1
ATOM 1540 N N . ALA B 1 63 ? 18.328 22.25 -1.614 1 93.31 63 ALA B N 1
ATOM 1541 C CA . ALA B 1 63 ? 18.188 23.562 -0.967 1 93.31 63 ALA B CA 1
ATOM 1542 C C . ALA B 1 63 ? 19.062 23.656 0.272 1 93.31 63 ALA B C 1
ATOM 1544 O O . ALA B 1 63 ? 19.047 24.656 0.983 1 93.31 63 ALA B O 1
ATOM 1545 N N . LYS B 1 64 ? 19.781 22.562 0.574 1 93.62 64 LYS B N 1
ATOM 1546 C CA . LYS B 1 64 ? 20.719 22.516 1.699 1 93.62 64 LYS B CA 1
ATOM 1547 C C . LYS B 1 64 ? 19.984 22.703 3.025 1 93.62 64 LYS B C 1
ATOM 1549 O O . LYS B 1 64 ? 20.469 23.391 3.918 1 93.62 64 LYS B O 1
ATOM 1554 N N . GLU B 1 65 ? 18.859 22.234 3.053 1 90.12 65 GLU B N 1
ATOM 1555 C CA . GLU B 1 65 ? 18.078 22.219 4.281 1 90.12 65 GLU B CA 1
ATOM 1556 C C . GLU B 1 65 ? 18.234 20.891 5.023 1 90.12 65 GLU B C 1
ATOM 1558 O O . GLU B 1 65 ? 18.516 19.859 4.41 1 90.12 65 GLU B O 1
ATOM 1563 N N . PRO B 1 66 ? 18.172 21.094 6.293 1 90.75 66 PRO B N 1
ATOM 1564 C CA . PRO B 1 66 ? 18.234 19.828 7.035 1 90.75 66 PRO B CA 1
ATOM 1565 C C . PRO B 1 66 ? 17.094 18.875 6.684 1 90.75 66 PRO B C 1
ATOM 1567 O O . PRO B 1 66 ? 15.93 19.297 6.629 1 90.75 66 PRO B O 1
ATOM 1570 N N . VAL B 1 67 ? 17.484 17.625 6.445 1 87.75 67 VAL B N 1
ATOM 1571 C CA . VAL B 1 67 ? 16.516 16.641 5.973 1 87.75 67 VAL B CA 1
ATOM 1572 C C . VAL B 1 67 ? 16.203 15.648 7.09 1 87.75 67 VAL B C 1
ATOM 1574 O O . VAL B 1 67 ? 17.109 15.039 7.668 1 87.75 67 VAL B O 1
ATOM 1577 N N . THR B 1 68 ? 14.984 15.664 7.488 1 92.56 68 THR B N 1
ATOM 1578 C CA . THR B 1 68 ? 14.492 14.602 8.359 1 92.56 68 THR B CA 1
ATOM 1579 C C . THR B 1 68 ? 13.273 13.914 7.758 1 92.56 68 THR B C 1
ATOM 1581 O O . THR B 1 68 ? 12.5 14.539 7.027 1 92.56 68 THR B O 1
ATOM 1584 N N . LEU B 1 69 ? 13.133 12.625 8.008 1 93.56 69 LEU B N 1
ATOM 1585 C CA . LEU B 1 69 ? 11.992 11.883 7.477 1 93.56 69 LEU B CA 1
ATOM 1586 C C . LEU B 1 69 ? 10.68 12.492 7.953 1 93.56 69 LEU B C 1
ATOM 1588 O O . LEU B 1 69 ? 9.75 12.672 7.164 1 93.56 69 LEU B O 1
ATOM 1592 N N . LYS B 1 70 ? 10.641 12.836 9.203 1 94.5 70 LYS B N 1
ATOM 1593 C CA . LYS B 1 70 ? 9.453 13.453 9.789 1 94.5 70 LYS B CA 1
ATOM 1594 C C . LYS B 1 70 ? 9.133 14.781 9.102 1 94.5 70 LYS B C 1
ATOM 1596 O O . LYS B 1 70 ? 7.965 15.086 8.844 1 94.5 70 LYS B O 1
ATOM 1601 N N . GLY B 1 71 ? 10.164 15.492 8.906 1 93.88 71 GLY B N 1
ATOM 1602 C CA . GLY B 1 71 ? 9.992 16.766 8.227 1 93.88 71 GLY B CA 1
ATOM 1603 C C . GLY B 1 71 ? 9.477 16.625 6.805 1 93.88 71 GLY B C 1
ATOM 1604 O O . GLY B 1 71 ? 8.633 17.406 6.363 1 93.88 71 GLY B O 1
ATOM 1605 N N . LEU B 1 72 ? 9.977 15.641 6.109 1 95.12 72 LEU B N 1
ATOM 1606 C CA . LEU B 1 72 ? 9.562 15.406 4.73 1 95.12 72 LEU B CA 1
ATOM 1607 C C . LEU B 1 72 ? 8.102 14.977 4.676 1 95.12 72 LEU B C 1
ATOM 1609 O O . LEU B 1 72 ? 7.332 15.469 3.846 1 95.12 72 LEU B O 1
ATOM 1613 N N . ILE B 1 73 ? 7.715 14.117 5.555 1 95.69 73 ILE B N 1
ATOM 1614 C CA . ILE B 1 73 ? 6.34 13.625 5.617 1 95.69 73 ILE B CA 1
ATOM 1615 C C . ILE B 1 73 ? 5.395 14.773 5.961 1 95.69 73 ILE B C 1
ATOM 1617 O O . ILE B 1 73 ? 4.285 14.852 5.434 1 95.69 73 ILE B O 1
ATOM 1621 N N . GLY B 1 74 ? 5.855 15.641 6.781 1 94.56 74 GLY B N 1
ATOM 1622 C CA . GLY B 1 74 ? 5.059 16.781 7.203 1 94.56 74 GLY B CA 1
ATOM 1623 C C . GLY B 1 74 ? 4.836 17.797 6.098 1 94.56 74 GLY B C 1
ATOM 1624 O O . GLY B 1 74 ? 3.898 18.594 6.16 1 94.56 74 GLY B O 1
ATOM 1625 N N . LYS B 1 75 ? 5.68 17.75 5.145 1 94.06 75 LYS B N 1
ATOM 1626 C CA . LYS B 1 75 ? 5.586 18.719 4.043 1 94.06 75 LYS B CA 1
ATOM 1627 C C . LYS B 1 75 ? 4.523 18.281 3.037 1 94.06 75 LYS B C 1
ATOM 1629 O O . LYS B 1 75 ? 4.117 19.078 2.184 1 94.06 75 LYS B O 1
ATOM 1634 N N . ILE B 1 76 ? 4.059 17.109 3.148 1 94.75 76 ILE B N 1
ATOM 1635 C CA . ILE B 1 76 ? 3.094 16.562 2.195 1 94.75 76 ILE B CA 1
ATOM 1636 C C . ILE B 1 76 ? 1.689 17.047 2.555 1 94.75 76 ILE B C 1
ATOM 1638 O O . ILE B 1 76 ? 1.296 17.016 3.723 1 94.75 76 ILE B O 1
ATOM 1642 N N . ASP B 1 77 ? 1.011 17.609 1.562 1 94.94 77 ASP B N 1
ATOM 1643 C CA . ASP B 1 77 ? -0.427 17.812 1.708 1 94.94 77 ASP B CA 1
ATOM 1644 C C . ASP B 1 77 ? -1.189 16.5 1.568 1 94.94 77 ASP B C 1
ATOM 1646 O O . ASP B 1 77 ? -1.693 16.172 0.49 1 94.94 77 ASP B O 1
ATOM 1650 N N . TRP B 1 78 ? -1.401 15.773 2.609 1 95.06 78 TRP B N 1
ATOM 1651 C CA . TRP B 1 78 ? -1.902 14.398 2.609 1 95.06 78 TRP B CA 1
ATOM 1652 C C . TRP B 1 78 ? -3.352 14.352 2.137 1 95.06 78 TRP B C 1
ATOM 1654 O O . TRP B 1 78 ? -3.775 13.367 1.522 1 95.06 78 TRP B O 1
ATOM 1664 N N . THR B 1 79 ? -4.133 15.359 2.428 1 95.06 79 THR B N 1
ATOM 1665 C CA . THR B 1 79 ? -5.523 15.375 1.989 1 95.06 79 THR B CA 1
ATOM 1666 C C . THR B 1 79 ? -5.613 15.359 0.466 1 95.06 79 THR B C 1
ATOM 1668 O O . THR B 1 79 ? -6.316 14.523 -0.109 1 95.06 79 THR B O 1
ATOM 1671 N N . ALA B 1 80 ? -4.883 16.234 -0.126 1 92.75 80 ALA B N 1
ATOM 1672 C CA . ALA B 1 80 ? -4.848 16.281 -1.586 1 92.75 80 ALA B CA 1
ATOM 1673 C C . ALA B 1 80 ? -4.16 15.031 -2.148 1 92.75 80 ALA B C 1
ATOM 1675 O O . ALA B 1 80 ? -4.594 14.484 -3.162 1 92.75 80 ALA B O 1
ATOM 1676 N N . PHE B 1 81 ? -3.127 14.672 -1.538 1 94.12 81 PHE B N 1
ATOM 1677 C CA . PHE B 1 81 ? -2.312 13.555 -2 1 94.12 81 PHE B CA 1
ATOM 1678 C C . PHE B 1 81 ? -3.127 12.266 -2.029 1 94.12 81 PHE B C 1
ATOM 1680 O O . PHE B 1 81 ? -3.117 11.539 -3.027 1 94.12 81 PHE B O 1
ATOM 1687 N N . VAL B 1 82 ? -3.869 11.969 -0.967 1 94.62 82 VAL B N 1
ATOM 1688 C CA . VAL B 1 82 ? -4.645 10.734 -0.85 1 94.62 82 VAL B CA 1
ATOM 1689 C C . VAL B 1 82 ? -5.863 10.805 -1.766 1 94.62 82 VAL B C 1
ATOM 1691 O O . VAL B 1 82 ? -6.164 9.852 -2.486 1 94.62 82 VAL B O 1
ATOM 1694 N N . THR B 1 83 ? -6.562 11.914 -1.752 1 93.94 83 THR B N 1
ATOM 1695 C CA . THR B 1 83 ? -7.797 12.016 -2.52 1 93.94 83 THR B CA 1
ATOM 1696 C C . THR B 1 83 ? -7.504 12.07 -4.016 1 93.94 83 THR B C 1
ATOM 1698 O O . THR B 1 83 ? -8.172 11.406 -4.809 1 93.94 83 THR B O 1
ATOM 1701 N N . PHE B 1 84 ? -6.531 12.773 -4.363 1 92.12 84 PHE B N 1
ATOM 1702 C CA . PHE B 1 84 ? -6.254 12.953 -5.781 1 92.12 84 PHE B CA 1
ATOM 1703 C C . PHE B 1 84 ? -5.32 11.867 -6.297 1 92.12 84 PHE B C 1
ATOM 1705 O O . PHE B 1 84 ? -5.672 11.117 -7.215 1 92.12 84 PHE B O 1
ATOM 1712 N N . ASN B 1 85 ? -4.117 11.773 -5.738 1 90.75 85 ASN B N 1
ATOM 1713 C CA . ASN B 1 85 ? -3.086 10.891 -6.273 1 90.75 85 ASN B CA 1
ATOM 1714 C C . ASN B 1 85 ? -3.422 9.422 -6.023 1 90.75 85 ASN B C 1
ATOM 1716 O O . ASN B 1 85 ? -3.311 8.594 -6.93 1 90.75 85 ASN B O 1
ATOM 1720 N N . TRP B 1 86 ? -3.881 9.07 -4.824 1 92.81 86 TRP B N 1
ATOM 1721 C CA . TRP B 1 86 ? -4.145 7.672 -4.484 1 92.81 86 TRP B CA 1
ATOM 1722 C C . TRP B 1 86 ? -5.469 7.207 -5.086 1 92.81 86 TRP B C 1
ATOM 1724 O O . TRP B 1 86 ? -5.539 6.129 -5.684 1 92.81 86 TRP B O 1
ATOM 1734 N N . LEU B 1 87 ? -6.504 8.062 -4.965 1 93 87 LEU B N 1
ATOM 1735 C CA . LEU B 1 87 ? -7.84 7.594 -5.312 1 93 87 LEU B CA 1
ATOM 1736 C C . LEU B 1 87 ? -8.188 7.98 -6.746 1 93 87 LEU B C 1
ATOM 1738 O O . LEU B 1 87 ? -8.336 7.109 -7.609 1 93 87 LEU B O 1
ATOM 1742 N N . LYS B 1 88 ? -8.242 9.25 -7.051 1 92.88 88 LYS B N 1
ATOM 1743 C CA . LYS B 1 88 ? -8.695 9.68 -8.367 1 92.88 88 LYS B CA 1
ATOM 1744 C C . LYS B 1 88 ? -7.762 9.172 -9.461 1 92.88 88 LYS B C 1
ATOM 1746 O O . LYS B 1 88 ? -8.203 8.508 -10.406 1 92.88 88 LYS B O 1
ATOM 1751 N N . VAL B 1 89 ? -6.477 9.445 -9.312 1 91.88 89 VAL B N 1
ATOM 1752 C CA . VAL B 1 89 ? -5.516 9.039 -10.328 1 91.88 89 VAL B CA 1
ATOM 1753 C C . VAL B 1 89 ? -5.336 7.523 -10.289 1 91.88 89 VAL B C 1
ATOM 1755 O O . VAL B 1 89 ? -5.238 6.879 -11.336 1 91.88 89 VAL B O 1
ATOM 1758 N N . GLY B 1 90 ? -5.301 6.973 -9.148 1 92.44 90 GLY B N 1
ATOM 1759 C CA . GLY B 1 90 ? -5.137 5.539 -8.992 1 92.44 90 GLY B CA 1
ATOM 1760 C C . GLY B 1 90 ? -6.27 4.738 -9.609 1 92.44 90 GLY B C 1
ATOM 1761 O O . GLY B 1 90 ? -6.031 3.836 -10.414 1 92.44 90 GLY B O 1
ATOM 1762 N N . ILE B 1 91 ? -7.48 5.145 -9.32 1 92.56 91 ILE B N 1
ATOM 1763 C CA . ILE B 1 91 ? -8.641 4.352 -9.719 1 92.56 91 ILE B CA 1
ATOM 1764 C C . ILE B 1 91 ? -9.023 4.684 -11.156 1 92.56 91 ILE B C 1
ATOM 1766 O O . ILE B 1 91 ? -9.258 3.781 -11.961 1 92.56 91 ILE B O 1
ATOM 1770 N N . CYS B 1 92 ? -8.953 5.922 -11.508 1 92.94 92 CYS B N 1
ATOM 1771 C CA . CYS B 1 92 ? -9.484 6.328 -12.805 1 92.94 92 CYS B CA 1
ATOM 1772 C C . CYS B 1 92 ? -8.414 6.254 -13.883 1 92.94 92 CYS B C 1
ATOM 1774 O O . CYS B 1 92 ? -8.734 6.113 -15.07 1 92.94 92 CYS B O 1
ATOM 1776 N N . PHE B 1 93 ? -7.184 6.359 -13.547 1 94.31 93 PHE B N 1
ATOM 1777 C CA . PHE B 1 93 ? -6.129 6.375 -14.555 1 94.31 93 PHE B CA 1
ATOM 1778 C C . PHE B 1 93 ? -5.297 5.098 -14.477 1 94.31 93 PHE B C 1
ATOM 1780 O O . PHE B 1 93 ? -5.156 4.387 -15.477 1 94.31 93 PHE B O 1
ATOM 1787 N N . TRP B 1 94 ? -4.789 4.758 -13.336 1 95.25 94 TRP B N 1
ATOM 1788 C CA . TRP B 1 94 ? -3.781 3.707 -13.227 1 95.25 94 TRP B CA 1
ATOM 1789 C C . TRP B 1 94 ? -4.414 2.326 -13.359 1 95.25 94 TRP B C 1
ATOM 1791 O O . TRP B 1 94 ? -3.836 1.431 -13.977 1 95.25 94 TRP B O 1
ATOM 1801 N N . ILE B 1 95 ? -5.598 2.109 -12.773 1 96.06 95 ILE B N 1
ATOM 1802 C CA . ILE B 1 95 ? -6.223 0.796 -12.859 1 96.06 95 ILE B CA 1
ATOM 1803 C C . ILE B 1 95 ? -6.504 0.46 -14.328 1 96.06 95 ILE B C 1
ATOM 1805 O O . ILE B 1 95 ? -6.105 -0.599 -14.812 1 96.06 95 ILE B O 1
ATOM 1809 N N . PRO B 1 96 ? -7.125 1.367 -15.109 1 96 96 PRO B N 1
ATOM 1810 C CA . PRO B 1 96 ? -7.332 1.061 -16.531 1 96 96 PRO B CA 1
ATOM 1811 C C . PRO B 1 96 ? -6.02 0.903 -17.297 1 96 96 PRO B C 1
ATOM 1813 O O . PRO B 1 96 ? -5.887 -0.01 -18.109 1 96 96 PRO B O 1
ATOM 1816 N N . VAL B 1 97 ? -5.035 1.687 -17.016 1 95.69 97 VAL B N 1
ATOM 1817 C CA . VAL B 1 97 ? -3.771 1.657 -17.75 1 95.69 97 VAL B CA 1
ATOM 1818 C C . VAL B 1 97 ? -3.033 0.353 -17.438 1 95.69 97 VAL B C 1
ATOM 1820 O O . VAL B 1 97 ? -2.572 -0.331 -18.359 1 95.69 97 VAL B O 1
ATOM 1823 N N . HIS B 1 98 ? -2.941 -0.008 -16.219 1 96.5 98 HIS B N 1
ATOM 1824 C CA . HIS B 1 98 ? -2.229 -1.227 -15.852 1 96.5 98 HIS B CA 1
ATOM 1825 C C . HIS B 1 98 ? -2.994 -2.467 -16.297 1 96.5 98 HIS B C 1
ATOM 1827 O O . HIS B 1 98 ? -2.395 -3.516 -16.547 1 96.5 98 HIS B O 1
ATOM 1833 N N . THR B 1 99 ? -4.352 -2.342 -16.375 1 97.06 99 THR B N 1
ATOM 1834 C CA . THR B 1 99 ? -5.113 -3.449 -16.953 1 97.06 99 THR B CA 1
ATOM 1835 C C . THR B 1 99 ? -4.684 -3.717 -18.391 1 97.06 99 THR B C 1
ATOM 1837 O O . THR B 1 99 ? -4.449 -4.867 -18.766 1 97.06 99 THR B O 1
ATOM 1840 N N . ILE B 1 100 ? -4.539 -2.674 -19.156 1 96.31 100 ILE B N 1
ATOM 1841 C CA . ILE B 1 100 ? -4.086 -2.793 -20.547 1 96.31 100 ILE B CA 1
ATOM 1842 C C . ILE B 1 100 ? -2.646 -3.307 -20.578 1 96.31 100 ILE B C 1
ATOM 1844 O O . ILE B 1 100 ? -2.312 -4.191 -21.359 1 96.31 100 ILE B O 1
ATOM 1848 N N . VAL B 1 101 ? -1.794 -2.787 -19.703 1 95.5 101 VAL B N 1
ATOM 1849 C CA . VAL B 1 101 ? -0.391 -3.18 -19.625 1 95.5 101 VAL B CA 1
ATOM 1850 C C . VAL B 1 101 ? -0.288 -4.672 -19.328 1 95.5 101 VAL B C 1
ATOM 1852 O O . VAL B 1 101 ? 0.54 -5.375 -19.906 1 95.5 101 VAL B O 1
ATOM 1855 N N . PHE B 1 102 ? -1.188 -5.148 -18.453 1 95.75 102 PHE B N 1
ATOM 1856 C CA . PHE B 1 102 ? -1.122 -6.539 -18.016 1 95.75 102 PHE B CA 1
ATOM 1857 C C . PHE B 1 102 ? -1.643 -7.469 -19.109 1 95.75 102 PHE B C 1
ATOM 1859 O O . PHE B 1 102 ? -1.444 -8.68 -19.047 1 95.75 102 PHE B O 1
ATOM 1866 N N . LEU B 1 103 ? -2.305 -6.941 -20.156 1 96.19 103 LEU B N 1
ATOM 1867 C CA . LEU B 1 103 ? -2.758 -7.734 -21.281 1 96.19 103 LEU B CA 1
ATOM 1868 C C . LEU B 1 103 ? -1.647 -7.883 -22.328 1 96.19 103 LEU B C 1
ATOM 1870 O O . LEU B 1 103 ? -1.732 -8.734 -23.203 1 96.19 103 LEU B O 1
ATOM 1874 N N . LEU B 1 104 ? -0.611 -7.141 -22.125 1 94.25 104 LEU B N 1
ATOM 1875 C CA . LEU B 1 104 ? 0.525 -7.184 -23.047 1 94.25 104 LEU B CA 1
ATOM 1876 C C . LEU B 1 104 ? 1.492 -8.297 -22.656 1 94.25 104 LEU B C 1
ATOM 1878 O O . LEU B 1 104 ? 1.438 -8.812 -21.531 1 94.25 104 LEU B O 1
ATOM 1882 N N . PRO B 1 105 ? 2.355 -8.625 -23.656 1 93.12 105 PRO B N 1
ATOM 1883 C CA . PRO B 1 105 ? 3.381 -9.617 -23.312 1 93.12 105 PRO B CA 1
ATOM 1884 C C . PRO B 1 105 ? 4.312 -9.141 -22.203 1 93.12 105 PRO B C 1
ATOM 1886 O O . PRO B 1 105 ? 4.617 -7.945 -22.109 1 93.12 105 PRO B O 1
ATOM 1889 N N . GLU B 1 106 ? 4.777 -10.07 -21.391 1 89.12 106 GLU B N 1
ATOM 1890 C CA . GLU B 1 106 ? 5.539 -9.789 -20.172 1 89.12 106 GLU B CA 1
ATOM 1891 C C . GLU B 1 106 ? 6.801 -8.984 -20.484 1 89.12 106 GLU B C 1
ATOM 1893 O O . GLU B 1 106 ? 7.238 -8.164 -19.688 1 89.12 106 GLU B O 1
ATOM 1898 N N . ASN B 1 107 ? 7.367 -9.102 -21.656 1 89.94 107 ASN B N 1
ATOM 1899 C CA . ASN B 1 107 ? 8.656 -8.516 -22 1 89.94 107 ASN B CA 1
ATOM 1900 C C . ASN B 1 107 ? 8.539 -7.023 -22.281 1 89.94 107 ASN B C 1
ATOM 1902 O O . ASN B 1 107 ? 9.539 -6.301 -22.266 1 89.94 107 ASN B O 1
ATOM 1906 N N . ILE B 1 108 ? 7.348 -6.602 -22.453 1 92.62 108 ILE B N 1
ATOM 1907 C CA . ILE B 1 108 ? 7.238 -5.188 -22.797 1 92.62 108 ILE B CA 1
ATOM 1908 C C . ILE B 1 108 ? 6.414 -4.461 -21.734 1 92.62 108 ILE B C 1
ATOM 1910 O O . ILE B 1 108 ? 6.219 -3.248 -21.812 1 92.62 108 ILE B O 1
ATOM 1914 N N . ARG B 1 109 ? 5.887 -5.113 -20.75 1 93.62 109 ARG B N 1
ATOM 1915 C CA . ARG B 1 109 ? 5.02 -4.531 -19.734 1 93.62 109 ARG B CA 1
ATOM 1916 C C . ARG B 1 109 ? 5.73 -3.4 -19 1 93.62 109 ARG B C 1
ATOM 1918 O O . ARG B 1 109 ? 5.16 -2.32 -18.812 1 93.62 109 ARG B O 1
ATOM 1925 N N . VAL B 1 110 ? 6.953 -3.684 -18.609 1 89.94 110 VAL B N 1
ATOM 1926 C CA . VAL B 1 110 ? 7.703 -2.73 -17.797 1 89.94 110 VAL B CA 1
ATOM 1927 C C . VAL B 1 110 ? 7.984 -1.468 -18.609 1 89.94 110 VAL B C 1
ATOM 1929 O O . VAL B 1 110 ? 7.875 -0.353 -18.094 1 89.94 110 VAL B O 1
ATOM 1932 N N . VAL B 1 111 ? 8.273 -1.696 -19.812 1 92.25 111 VAL B N 1
ATOM 1933 C CA . VAL B 1 111 ? 8.609 -0.583 -20.688 1 92.25 111 VAL B CA 1
ATOM 1934 C C . VAL B 1 111 ? 7.363 0.268 -20.938 1 92.25 111 VAL B C 1
ATOM 1936 O O . VAL B 1 111 ? 7.422 1.498 -20.859 1 92.25 111 VAL B O 1
ATOM 1939 N N . VAL B 1 112 ? 6.293 -0.331 -21.219 1 92.81 112 VAL B N 1
ATOM 1940 C CA . VAL B 1 112 ? 5.051 0.387 -21.5 1 92.81 112 VAL B CA 1
ATOM 1941 C C . VAL B 1 112 ? 4.582 1.102 -20.234 1 92.81 112 VAL B C 1
ATOM 1943 O O . VAL B 1 112 ? 4.09 2.23 -20.297 1 92.81 112 VAL B O 1
ATOM 1946 N N . ALA B 1 113 ? 4.754 0.432 -19.125 1 92.25 113 ALA B N 1
ATOM 1947 C CA . ALA B 1 113 ? 4.406 1.052 -17.844 1 92.25 113 ALA B CA 1
ATOM 1948 C C . ALA B 1 113 ? 5.227 2.316 -17.609 1 92.25 113 ALA B C 1
ATOM 1950 O O . ALA B 1 113 ? 4.699 3.326 -17.141 1 92.25 113 ALA B O 1
ATOM 1951 N N . ALA B 1 114 ? 6.523 2.264 -17.969 1 91.25 114 ALA B N 1
ATOM 1952 C CA . ALA B 1 114 ? 7.395 3.424 -17.812 1 91.25 114 ALA B CA 1
ATOM 1953 C C . ALA B 1 114 ? 6.914 4.598 -18.656 1 91.25 114 ALA B C 1
ATOM 1955 O O . ALA B 1 114 ? 6.918 5.742 -18.203 1 91.25 114 ALA B O 1
ATOM 1956 N N . PHE B 1 115 ? 6.473 4.371 -19.781 1 92.12 115 PHE B N 1
ATOM 1957 C CA . PHE B 1 115 ? 5.984 5.418 -20.672 1 92.12 115 PHE B CA 1
ATOM 1958 C C . PHE B 1 115 ? 4.66 5.984 -20.172 1 92.12 115 PHE B C 1
ATOM 1960 O O . PHE B 1 115 ? 4.387 7.176 -20.328 1 92.12 115 PHE B O 1
ATOM 1967 N N . SER B 1 116 ? 3.867 5.098 -19.625 1 90.81 116 SER B N 1
ATOM 1968 C CA . SER B 1 116 ? 2.6 5.562 -19.078 1 90.81 116 SER B CA 1
ATOM 1969 C C . SER B 1 116 ? 2.826 6.531 -17.922 1 90.81 116 SER B C 1
ATOM 1971 O O . SER B 1 116 ? 2.068 7.488 -17.75 1 90.81 116 SER B O 1
ATOM 1973 N N . SER B 1 117 ? 3.861 6.324 -17.156 1 89.75 117 SER B N 1
ATOM 1974 C CA . SER B 1 117 ? 4.215 7.23 -16.062 1 89.75 117 SER B CA 1
ATOM 1975 C C . SER B 1 117 ? 4.633 8.602 -16.594 1 89.75 117 SER B C 1
ATOM 1977 O O . SER B 1 117 ? 4.281 9.625 -16.016 1 89.75 117 SER B O 1
ATOM 1979 N N . ILE B 1 118 ? 5.344 8.617 -17.672 1 89.81 118 ILE B N 1
ATOM 1980 C CA . ILE B 1 118 ? 5.75 9.867 -18.312 1 89.81 118 ILE B CA 1
ATOM 1981 C C . ILE B 1 118 ? 4.516 10.609 -18.828 1 89.81 118 ILE B C 1
ATOM 1983 O O . ILE B 1 118 ? 4.395 11.82 -18.625 1 89.81 118 ILE B O 1
ATOM 1987 N N . ALA B 1 119 ? 3.648 9.836 -19.406 1 89.62 119 ALA B N 1
ATOM 1988 C CA . ALA B 1 119 ? 2.414 10.43 -19.922 1 89.62 119 ALA B CA 1
ATOM 1989 C C . ALA B 1 119 ? 1.604 11.07 -18.797 1 89.62 119 ALA B C 1
ATOM 1991 O O . ALA B 1 119 ? 1.099 12.188 -18.953 1 89.62 119 ALA B O 1
ATOM 1992 N N . LEU B 1 120 ? 1.498 10.375 -17.719 1 88.25 120 LEU B N 1
ATOM 1993 C CA . LEU B 1 120 ? 0.772 10.938 -16.578 1 88.25 120 LEU B CA 1
ATOM 1994 C C . LEU B 1 120 ? 1.43 12.227 -16.094 1 88.25 120 LEU B C 1
ATOM 1996 O O . LEU B 1 120 ? 0.741 13.203 -15.797 1 88.25 120 LEU B O 1
ATOM 2000 N N . GLY B 1 121 ? 2.752 12.203 -16.062 1 86.81 121 GLY B N 1
ATOM 2001 C CA . GLY B 1 121 ? 3.482 13.391 -15.664 1 86.81 121 GLY B CA 1
ATOM 2002 C C . GLY B 1 121 ? 3.189 14.594 -16.547 1 86.81 121 GLY B C 1
ATOM 2003 O O . GLY B 1 121 ? 2.998 15.703 -16.047 1 86.81 121 GLY B O 1
ATOM 2004 N N . ILE B 1 122 ? 3.168 14.398 -17.703 1 88.06 122 ILE B N 1
ATOM 2005 C CA . ILE B 1 122 ? 2.885 15.461 -18.672 1 88.06 122 ILE B CA 1
ATOM 2006 C C . ILE B 1 122 ? 1.458 15.969 -18.469 1 88.06 122 ILE B C 1
ATOM 2008 O O . ILE B 1 122 ? 1.222 17.172 -18.438 1 88.06 122 ILE B O 1
ATOM 2012 N N . ILE B 1 123 ? 0.543 15.07 -18.266 1 85.06 123 ILE B N 1
ATOM 2013 C CA . ILE B 1 123 ? -0.861 15.422 -18.078 1 85.06 123 ILE B CA 1
ATOM 2014 C C . ILE B 1 123 ? -1.017 16.266 -16.812 1 85.06 123 ILE B C 1
ATOM 2016 O O . ILE B 1 123 ? -1.678 17.312 -16.844 1 85.06 123 ILE B O 1
ATOM 2020 N N . LEU B 1 124 ? -0.374 15.859 -15.797 1 82.44 124 LEU B N 1
ATOM 2021 C CA . LEU B 1 124 ? -0.496 16.562 -14.523 1 82.44 124 LEU B CA 1
ATOM 2022 C C . LEU B 1 124 ? 0.211 17.906 -14.578 1 82.44 124 LEU B C 1
ATOM 2024 O O . LEU B 1 124 ? -0.212 18.859 -13.922 1 82.44 124 LEU B O 1
ATOM 2028 N N . SER B 1 125 ? 1.317 18.016 -15.312 1 81.94 125 SER B N 1
ATOM 2029 C CA . SER B 1 125 ? 2.033 19.281 -15.453 1 81.94 125 SER B CA 1
ATOM 2030 C C . SER B 1 125 ? 1.181 20.328 -16.172 1 81.94 125 SER B C 1
ATOM 2032 O O . SER B 1 125 ? 1.219 21.516 -15.82 1 81.94 125 SER B O 1
ATOM 2034 N N . PHE B 1 126 ? 0.332 19.922 -17.016 1 83.31 126 PHE B N 1
ATOM 2035 C CA . PHE B 1 126 ? -0.55 20.828 -17.75 1 83.31 126 PHE B CA 1
ATOM 2036 C C . PHE B 1 126 ? -1.76 21.203 -16.891 1 83.31 126 PHE B C 1
ATOM 2038 O O . PHE B 1 126 ? -2.275 22.312 -17 1 83.31 126 PHE B O 1
ATOM 2045 N N . ALA B 1 127 ? -2.25 20.297 -16.156 1 75.38 127 ALA B N 1
ATOM 2046 C CA . ALA B 1 127 ? -3.402 20.547 -15.289 1 75.38 127 ALA B CA 1
ATOM 2047 C C . ALA B 1 127 ? -3.064 21.562 -14.195 1 75.38 127 ALA B C 1
ATOM 2049 O O . ALA B 1 127 ? -3.924 22.328 -13.773 1 75.38 127 ALA B O 1
ATOM 2050 N N . SER B 1 128 ? -1.86 21.422 -13.719 1 69.94 128 SER B N 1
ATOM 2051 C CA . SER B 1 128 ? -1.415 22.359 -12.703 1 69.94 128 SER B CA 1
ATOM 2052 C C . SER B 1 128 ? -1.265 23.766 -13.289 1 69.94 128 SER B C 1
ATOM 2054 O O . SER B 1 128 ? -1.416 24.766 -12.578 1 69.94 128 SER B O 1
ATOM 2056 N N . LYS B 1 129 ? -0.854 23.984 -14.438 1 63.53 129 LYS B N 1
ATOM 2057 C CA . LYS B 1 129 ? -0.704 25.281 -15.086 1 63.53 129 LYS B CA 1
ATOM 2058 C C . LYS B 1 129 ? -2.062 25.922 -15.344 1 63.53 129 LYS B C 1
ATOM 2060 O O . LYS B 1 129 ? -2.199 27.156 -15.266 1 63.53 129 LYS B O 1
ATOM 2065 N N . LYS B 1 130 ? -3.006 25.266 -15.594 1 56.16 130 LYS B N 1
ATOM 2066 C CA . LYS B 1 130 ? -4.316 25.859 -15.867 1 56.16 130 LYS B CA 1
ATOM 2067 C C . LYS B 1 130 ? -4.945 26.406 -14.594 1 56.16 130 LYS B C 1
ATOM 2069 O O . LYS B 1 130 ? -5.715 27.375 -14.641 1 56.16 130 LYS B O 1
ATOM 2074 N N . GLY B 1 131 ? -4.711 25.844 -13.484 1 49.59 131 GLY B N 1
ATOM 2075 C CA . GLY B 1 131 ? -5.25 26.422 -12.266 1 49.59 131 GLY B CA 1
ATOM 2076 C C . GLY B 1 131 ? -4.559 27.719 -11.859 1 49.59 131 GLY B C 1
ATOM 2077 O O . GLY B 1 131 ? -5.012 28.406 -10.938 1 49.59 131 GLY B O 1
ATOM 2078 N N . SER B 1 132 ? -3.35 27.906 -12.211 1 44.31 132 SER B N 1
ATOM 2079 C CA . SER B 1 132 ? -2.646 29.125 -11.867 1 44.31 132 SER B CA 1
ATOM 2080 C C . SER B 1 132 ? -3.094 30.281 -12.758 1 44.31 132 SER B C 1
ATOM 2082 O O . SER B 1 132 ? -2.346 30.734 -13.625 1 44.31 132 SER B O 1
ATOM 2084 N N . SER B 1 133 ? -4.16 30.109 -13.406 1 40.72 133 SER B N 1
ATOM 2085 C CA . SER B 1 133 ? -4.52 31.328 -14.102 1 40.72 133 SER B CA 1
ATOM 2086 C C . SER B 1 133 ? -4.668 32.5 -13.125 1 40.72 133 SER B C 1
ATOM 2088 O O . SER B 1 133 ? -5.461 32.438 -12.188 1 40.72 133 SER B O 1
ATOM 2090 N N . PRO B 1 134 ? -3.648 33.281 -12.859 1 39.94 134 PRO B N 1
ATOM 2091 C CA . PRO B 1 134 ? -3.777 34.531 -12.07 1 39.94 134 PRO B CA 1
ATOM 2092 C C . PRO B 1 134 ? -5.121 35.219 -12.281 1 39.94 134 PRO B C 1
ATOM 2094 O O . PRO B 1 134 ? -5.57 35.375 -13.422 1 39.94 134 PRO B O 1
ATOM 2097 N N . ALA B 1 135 ? -6.059 35.062 -11.461 1 40.56 135 ALA B N 1
ATOM 2098 C CA . ALA B 1 135 ? -7.207 35.969 -11.461 1 40.56 135 ALA B CA 1
ATOM 2099 C C . ALA B 1 135 ? -6.766 37.406 -11.688 1 40.56 135 ALA B C 1
ATOM 2101 O O . ALA B 1 135 ? -6.035 38 -10.875 1 40.56 135 ALA B O 1
ATOM 2102 N N . LYS B 1 136 ? -6.535 37.906 -12.789 1 38.81 136 LYS B N 1
ATOM 2103 C CA . LYS B 1 136 ? -6.414 39.344 -13.125 1 38.81 136 LYS B CA 1
ATOM 2104 C C . LYS B 1 136 ? -7.516 40.156 -12.461 1 38.81 136 LYS B C 1
ATOM 2106 O O . LYS B 1 136 ? -8.695 39.969 -12.75 1 38.81 136 LYS B O 1
ATOM 2111 N N . ILE B 1 137 ? -7.406 40.469 -11.219 1 37.84 137 ILE B N 1
ATOM 2112 C CA . ILE B 1 137 ? -8.172 41.594 -10.633 1 37.84 137 ILE B CA 1
ATOM 2113 C C . ILE B 1 137 ? -8.219 42.75 -11.609 1 37.84 137 ILE B C 1
ATOM 2115 O O . ILE B 1 137 ? -7.184 43.25 -12.055 1 37.84 137 ILE B O 1
ATOM 2119 N N . SER B 1 138 ? -9.211 42.844 -12.453 1 37.88 138 SER B N 1
ATOM 2120 C CA . SER B 1 138 ? -9.523 43.969 -13.305 1 37.88 138 SER B CA 1
ATOM 2121 C C . SER B 1 138 ? -9.383 45.281 -12.547 1 37.88 138 SER B C 1
ATOM 2123 O O . SER B 1 138 ? -10.039 45.5 -11.516 1 37.88 138 SER B O 1
ATOM 2125 N N . GLU B 1 139 ? -8.266 45.969 -12.445 1 37.12 139 GLU B N 1
ATOM 2126 C CA . GLU B 1 139 ? -7.953 47.312 -11.992 1 37.12 139 GLU B CA 1
ATOM 2127 C C . GLU B 1 139 ? -8.969 48.312 -12.516 1 37.12 139 GLU B C 1
ATOM 2129 O O . GLU B 1 139 ? -8.906 49.5 -12.18 1 37.12 139 GLU B O 1
ATOM 2134 N N . GLU B 1 140 ? -9.789 48 -13.492 1 39.5 140 GLU B N 1
ATOM 2135 C CA . GLU B 1 140 ? -10.586 49.062 -14.078 1 39.5 140 GLU B CA 1
ATOM 2136 C C . GLU B 1 140 ? -11.586 49.625 -13.07 1 39.5 140 GLU B C 1
ATOM 2138 O O . GLU B 1 140 ? -12.086 50.75 -13.234 1 39.5 140 GLU B O 1
ATOM 2143 N N . GLU B 1 141 ? -12.094 48.812 -12.164 1 35.88 141 GLU B N 1
ATOM 2144 C CA . GLU B 1 141 ? -13.172 49.469 -11.414 1 35.88 141 GLU B CA 1
ATOM 2145 C C . GLU B 1 141 ? -12.617 50.438 -10.367 1 35.88 141 GLU B C 1
ATOM 2147 O O . GLU B 1 141 ? -13.375 51 -9.578 1 35.88 141 GLU B O 1
ATOM 2152 N N . ALA B 1 142 ? -11.25 50.312 -10.188 1 39.69 142 ALA B N 1
ATOM 2153 C CA . ALA B 1 142 ? -10.766 51.25 -9.18 1 39.69 142 ALA B CA 1
ATOM 2154 C C . ALA B 1 142 ? -10.648 52.656 -9.75 1 39.69 142 ALA B C 1
ATOM 2156 O O . ALA B 1 142 ? -10.258 53.594 -9.047 1 39.69 142 ALA B O 1
ATOM 2157 N N . ILE B 1 143 ? -10.883 52.906 -11.055 1 29.02 143 ILE B N 1
ATOM 2158 C CA . ILE B 1 143 ? -10.922 54.312 -11.422 1 29.02 143 ILE B CA 1
ATOM 2159 C C . ILE B 1 143 ? -12.336 54.844 -11.203 1 29.02 143 ILE B C 1
ATOM 2161 O O . ILE B 1 143 ? -13.32 54.219 -11.617 1 29.02 143 ILE B O 1
#

pLDDT: mean 86.49, std 15.97, range [29.02, 97.06]

Organism: Trichuris trichiura (NCBI:txid36087)

Solvent-accessible surface area (backbone atoms only — not comparable to full-atom values): 15236 Å² total; per-residue (Å²): 108,65,78,56,48,52,52,20,33,44,46,4,33,46,52,32,15,73,70,68,71,38,77,61,60,90,38,65,68,49,36,17,42,50,15,20,44,54,38,36,65,14,37,41,46,33,52,53,50,50,51,53,45,50,52,47,48,51,54,36,50,73,68,69,42,91,84,46,73,58,59,47,51,58,68,53,62,58,42,59,44,47,54,41,56,42,42,48,42,22,59,72,46,44,25,58,50,40,20,55,38,56,70,44,61,78,91,47,28,64,60,53,51,54,52,50,53,51,51,49,50,53,53,50,57,52,57,56,53,62,70,63,56,76,78,74,75,72,67,68,78,78,106,106,66,79,54,48,51,53,21,34,44,47,5,34,47,52,31,16,74,70,67,71,37,75,60,60,92,38,66,69,48,36,17,42,49,15,20,45,53,38,38,64,16,37,39,47,34,52,51,50,50,50,53,45,52,51,47,48,52,55,37,53,73,67,70,43,90,83,46,73,58,57,47,50,59,67,53,59,59,40,58,43,47,54,41,56,42,42,50,42,22,58,70,45,45,26,59,49,41,21,56,39,55,72,44,63,78,89,47,29,64,59,53,50,53,52,50,53,52,51,50,50,53,52,51,57,52,56,57,54,61,71,62,55,75,76,75,75,74,67,67,79,78,107

Secondary structure (DSSP, 8-state):
-HHHHHHHHHHHHHHHHHTTSSS-TT-HHHHHHHHHHHHHHHHHHHHHHHHHHHHHHHHHHHTT----HHHHHHTS-HHHIIIIIIIIIIIIIIHHHHHHHHHS-HHHHHHHHHHHHHHHHHHHHHHHHHT-------GGGG-/-HHHHHHHHHHHHHHHHHTTSSS-TT-HHHHHHHHHHHHHHHHHHHHHHHHHHHHHHHHHHHTT----HHHHHHTS-HHHIIIIIIIIIIIIIIHHHHHHHHHS-HHHHHHHHHHHHHHHHHHHHHHHHHT-------GGGG-